Protein AF-A0A8T3U808-F1 (afdb_monomer)

Nearest PDB structures (foldseek):
  4whj-assembly1_A  TM=2.782E-01  e=1.131E+00  Homo sapiens

Radius of gyration: 19.59 Å; Cα contacts (8 Å, |Δi|>4): 121; chains: 1; bounding box: 50×32×50 Å

Solvent-accessible surface area (backbone atoms only — not comparable to full-atom values): 9962 Å² total; per-residue (Å²): 137,78,48,67,72,47,48,56,52,50,52,54,51,48,52,55,52,51,43,53,52,45,43,51,52,47,49,52,50,53,51,50,51,52,52,50,53,32,71,76,66,72,62,92,76,71,68,60,45,76,76,92,41,83,46,55,73,68,57,49,52,49,50,51,55,50,49,45,50,54,53,30,54,52,53,41,54,42,49,50,42,34,59,60,44,48,82,77,47,80,53,66,68,60,42,72,42,39,50,53,50,61,57,36,46,44,30,44,50,44,28,70,49,57,14,70,76,40,57,76,61,12,64,58,38,41,54,47,19,76,64,49,59,59,52,51,56,60,40,59,79,74,47,92,64,52,70,66,59,59,52,48,58,48,47,48,58,55,50,51,51,52,51,38,55,51,54,50,53,52,52,55,50,53,46,54,67,76,72,110

Structure (mmCIF, N/CA/C/O backbone):
data_AF-A0A8T3U808-F1
#
_entry.id   AF-A0A8T3U808-F1
#
loop_
_atom_site.group_PDB
_atom_site.id
_atom_site.type_symbol
_atom_site.label_atom_id
_atom_site.label_alt_id
_atom_site.label_comp_id
_atom_site.label_asym_id
_atom_site.label_entity_id
_atom_site.label_seq_id
_atom_site.pdbx_PDB_ins_code
_atom_site.Cartn_x
_atom_site.Cartn_y
_atom_site.Cartn_z
_atom_site.occupancy
_atom_site.B_iso_or_equiv
_atom_site.auth_seq_id
_atom_site.auth_comp_id
_atom_site.auth_asym_id
_atom_site.auth_atom_id
_atom_site.pdbx_PDB_model_num
ATOM 1 N N . MET A 1 1 ? -13.837 -3.175 27.634 1.00 45.88 1 MET A N 1
ATOM 2 C CA . MET A 1 1 ? -14.489 -2.014 26.992 1.00 45.88 1 MET A CA 1
ATOM 3 C C . MET A 1 1 ? -13.413 -0.948 26.828 1.00 45.88 1 MET A C 1
ATOM 5 O O . MET A 1 1 ? -12.761 -0.643 27.815 1.00 45.88 1 MET A O 1
ATOM 9 N N . ILE A 1 2 ? -13.107 -0.506 25.606 1.00 53.75 2 ILE A N 1
ATOM 10 C CA . ILE A 1 2 ? -12.043 0.484 25.343 1.00 53.75 2 ILE A CA 1
ATOM 11 C C . ILE A 1 2 ? -12.688 1.872 25.434 1.00 53.75 2 ILE A C 1
ATOM 13 O O . ILE A 1 2 ? -13.608 2.148 24.669 1.00 53.75 2 ILE A O 1
ATOM 17 N N . SER A 1 3 ? -12.243 2.725 26.362 1.00 56.91 3 SER A N 1
ATOM 18 C CA . SER A 1 3 ? -12.729 4.110 26.466 1.00 56.91 3 SER A CA 1
ATOM 19 C C . SER A 1 3 ? -12.206 4.973 25.303 1.00 56.91 3 SER A C 1
ATOM 21 O O . SER A 1 3 ? -11.226 4.626 24.643 1.00 56.91 3 SER A O 1
ATOM 23 N N . ARG A 1 4 ? -12.804 6.144 25.043 1.00 53.94 4 ARG A N 1
ATOM 24 C CA . ARG A 1 4 ? -12.370 7.067 23.968 1.00 53.94 4 ARG A CA 1
ATOM 25 C C . ARG A 1 4 ? -10.884 7.458 24.058 1.00 53.94 4 ARG A C 1
ATOM 27 O O . ARG A 1 4 ? -10.209 7.596 23.034 1.00 53.94 4 ARG A O 1
ATOM 34 N N . THR A 1 5 ? -10.371 7.646 25.272 1.00 59.00 5 THR A N 1
ATOM 35 C CA . THR A 1 5 ? -8.952 7.908 25.567 1.00 59.00 5 THR A CA 1
ATOM 36 C C . THR A 1 5 ? -8.068 6.699 25.289 1.00 59.00 5 THR A C 1
ATOM 38 O O . THR A 1 5 ? -6.961 6.863 24.769 1.00 59.00 5 THR A O 1
ATOM 41 N N . ASP A 1 6 ? -8.573 5.495 25.551 1.00 68.12 6 ASP A N 1
ATOM 42 C CA . ASP A 1 6 ? -7.862 4.252 25.263 1.00 68.12 6 ASP A CA 1
ATOM 43 C C . 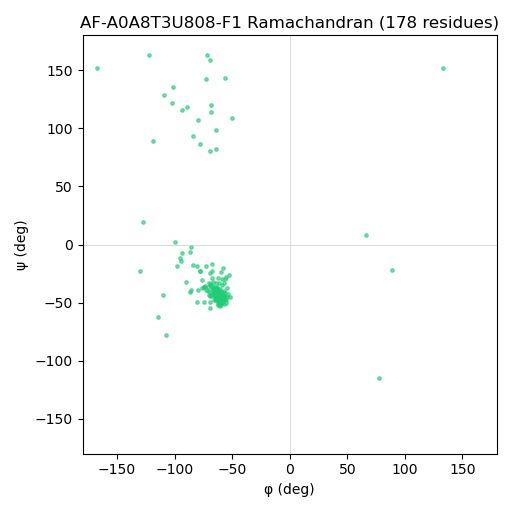ASP A 1 6 ? -7.840 3.956 23.765 1.00 68.12 6 ASP A C 1
ATOM 45 O O . ASP A 1 6 ? -6.807 3.530 23.266 1.00 68.12 6 ASP A O 1
ATOM 49 N N . TYR A 1 7 ? -8.902 4.276 23.012 1.00 70.75 7 TYR A N 1
ATOM 50 C CA . TYR A 1 7 ? -8.948 4.065 21.560 1.00 70.75 7 TYR A CA 1
ATOM 51 C C . TYR A 1 7 ? -7.879 4.886 20.827 1.00 70.75 7 TYR A C 1
ATOM 53 O O . TYR A 1 7 ? -7.158 4.354 19.988 1.00 70.75 7 TYR A O 1
ATOM 61 N N . LYS A 1 8 ? -7.703 6.169 21.176 1.00 72.69 8 LYS A N 1
ATOM 62 C CA . LYS A 1 8 ? -6.651 7.014 20.577 1.00 72.69 8 LYS A CA 1
ATOM 63 C C . LYS A 1 8 ? -5.240 6.525 20.918 1.00 72.69 8 LYS A C 1
ATOM 65 O O . LYS A 1 8 ? -4.370 6.519 20.048 1.00 72.69 8 LYS A O 1
ATOM 70 N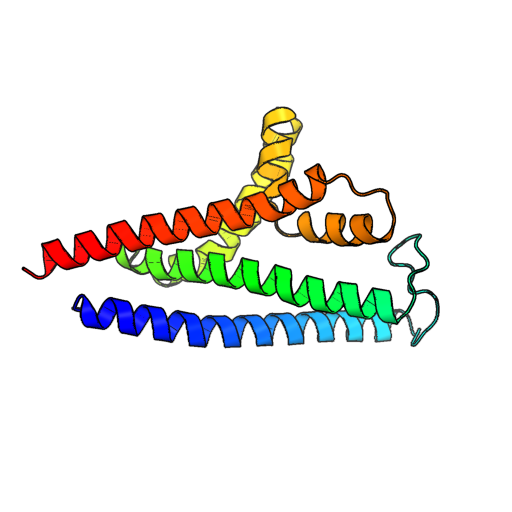 N . LYS A 1 9 ? -5.001 6.132 22.176 1.00 76.81 9 LYS A N 1
ATOM 71 C CA . LYS A 1 9 ? -3.702 5.591 22.619 1.00 76.81 9 LYS A CA 1
ATOM 72 C C . LYS A 1 9 ? -3.402 4.246 21.955 1.00 76.81 9 LYS A C 1
ATOM 74 O O . LYS A 1 9 ? -2.294 4.051 21.463 1.00 76.81 9 LYS A O 1
ATOM 79 N N . TYR A 1 10 ? -4.399 3.368 21.888 1.00 77.06 10 TYR A N 1
ATOM 80 C CA . TYR A 1 10 ? -4.353 2.082 21.200 1.00 77.06 10 TYR A CA 1
ATOM 81 C C . TYR A 1 10 ? -3.993 2.256 19.724 1.00 77.06 10 TYR A C 1
ATOM 83 O O . TYR A 1 10 ? -3.019 1.670 19.262 1.00 77.06 10 TYR A O 1
ATOM 91 N N . LEU A 1 11 ? -4.701 3.140 19.015 1.00 77.44 11 LEU A N 1
ATOM 92 C CA . LEU A 1 11 ? -4.475 3.384 17.592 1.00 77.44 11 LEU A CA 1
ATOM 93 C C . LEU A 1 11 ? -3.069 3.938 17.323 1.00 77.44 11 LEU A C 1
ATOM 95 O O . LEU A 1 11 ? -2.385 3.465 16.425 1.00 77.44 11 LEU A O 1
ATOM 99 N N . LYS A 1 12 ? -2.592 4.878 18.152 1.00 82.06 12 LYS A N 1
ATOM 100 C CA . LYS A 1 12 ? -1.221 5.406 18.060 1.00 82.06 12 LYS A CA 1
ATOM 101 C C . LYS A 1 12 ? -0.158 4.324 18.287 1.00 82.06 12 LYS A C 1
ATOM 103 O O . LYS A 1 12 ? 0.869 4.325 17.612 1.00 82.06 12 LYS A O 1
ATOM 108 N N . SER A 1 13 ? -0.383 3.426 19.247 1.00 80.94 13 SER A N 1
ATOM 109 C CA . SER A 1 13 ? 0.540 2.327 19.540 1.00 80.94 13 SER A CA 1
ATOM 110 C C . SER A 1 13 ? 0.596 1.318 18.396 1.00 80.94 13 SER A C 1
ATOM 112 O O . SER A 1 13 ? 1.689 0.913 18.008 1.00 80.94 13 SER A O 1
ATOM 114 N N . ILE A 1 14 ? -0.563 0.949 17.843 1.00 81.25 14 ILE A N 1
ATOM 115 C CA . ILE A 1 14 ? -0.658 0.038 16.698 1.00 81.25 14 ILE A CA 1
ATOM 116 C C . ILE A 1 14 ? 0.005 0.649 15.474 1.00 81.25 14 ILE A C 1
ATOM 118 O O . ILE A 1 14 ? 0.868 0.013 14.892 1.00 81.25 14 ILE A O 1
ATOM 122 N N . LEU A 1 15 ? -0.299 1.909 15.156 1.00 83.50 15 LEU A N 1
ATOM 123 C CA . LEU A 1 15 ? 0.298 2.611 14.022 1.00 83.50 15 LEU A CA 1
ATOM 124 C C . LEU A 1 15 ? 1.828 2.588 14.085 1.00 83.50 15 LEU A C 1
ATOM 126 O O . LEU A 1 15 ? 2.492 2.272 13.103 1.00 83.50 15 LEU A O 1
ATOM 130 N N . LYS A 1 16 ? 2.415 2.863 15.256 1.00 83.56 16 LYS A N 1
ATOM 131 C CA . LYS A 1 16 ? 3.874 2.828 15.427 1.00 83.56 16 LYS A CA 1
ATOM 132 C C . LYS A 1 16 ? 4.450 1.411 15.305 1.00 83.56 16 LYS A C 1
ATOM 134 O O . LYS A 1 16 ? 5.507 1.243 14.707 1.00 83.56 16 LYS A O 1
ATOM 139 N N . ALA A 1 17 ? 3.794 0.415 15.897 1.00 83.88 17 ALA A N 1
ATOM 140 C CA . ALA A 1 17 ? 4.273 -0.965 15.870 1.00 83.88 17 ALA A CA 1
ATOM 141 C C . ALA A 1 17 ? 4.170 -1.572 14.463 1.00 83.88 17 ALA A C 1
ATOM 143 O O . ALA A 1 17 ? 5.160 -2.088 13.945 1.00 83.88 17 ALA A O 1
ATOM 144 N N . ASP A 1 18 ? 3.005 -1.441 13.831 1.00 83.94 18 ASP A N 1
ATOM 145 C CA . ASP A 1 18 ? 2.724 -1.992 12.508 1.00 83.94 18 ASP A CA 1
ATOM 146 C C . ASP A 1 18 ? 3.554 -1.285 11.432 1.00 83.94 18 ASP A C 1
ATOM 148 O O . ASP A 1 18 ? 4.088 -1.953 10.552 1.00 83.94 18 ASP A O 1
ATOM 152 N N . SER A 1 19 ? 3.757 0.037 11.524 1.00 85.69 19 SER A N 1
ATOM 153 C CA . SER A 1 19 ? 4.618 0.760 10.573 1.00 85.69 19 SER A CA 1
ATOM 154 C C . SER A 1 19 ? 6.070 0.297 10.605 1.00 85.69 19 SER A C 1
ATOM 156 O O . SER A 1 19 ? 6.645 0.040 9.548 1.00 85.69 19 SER A O 1
ATOM 158 N N . LEU A 1 20 ? 6.655 0.136 11.796 1.00 87.50 20 LEU A N 1
ATOM 159 C CA . LEU A 1 20 ? 8.014 -0.389 11.936 1.00 87.50 20 LEU A CA 1
ATOM 160 C C . LEU A 1 20 ? 8.103 -1.829 11.429 1.00 87.50 20 LEU A C 1
ATOM 162 O O . LEU A 1 20 ? 9.012 -2.151 10.668 1.00 87.50 20 LEU A O 1
ATOM 166 N N . TYR A 1 21 ? 7.143 -2.675 11.807 1.00 87.62 21 TYR A N 1
ATOM 167 C CA . TYR A 1 21 ? 7.107 -4.071 11.384 1.00 87.62 21 TYR A CA 1
ATOM 168 C C . TYR A 1 21 ? 7.006 -4.209 9.860 1.00 87.62 21 TYR A C 1
ATOM 170 O O . TYR A 1 21 ? 7.800 -4.926 9.251 1.00 87.62 21 TYR A O 1
ATOM 178 N N . ILE A 1 22 ? 6.069 -3.492 9.233 1.00 88.38 22 ILE A N 1
ATOM 179 C CA . ILE A 1 22 ? 5.866 -3.512 7.782 1.00 88.38 22 ILE A CA 1
ATOM 180 C C . ILE A 1 22 ? 7.113 -2.993 7.074 1.00 88.38 22 ILE A C 1
ATOM 182 O O . ILE A 1 22 ? 7.610 -3.667 6.177 1.00 88.38 22 ILE A O 1
ATOM 186 N N . LEU A 1 23 ? 7.666 -1.854 7.502 1.00 88.06 23 LEU A N 1
ATOM 187 C CA . LEU A 1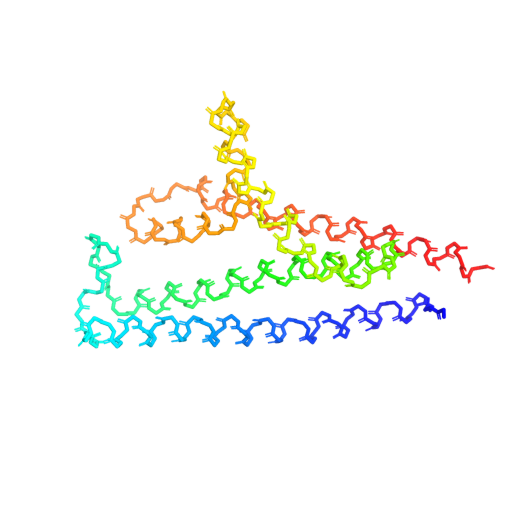 23 ? 8.876 -1.294 6.901 1.00 88.06 23 LEU A CA 1
ATOM 188 C C . LEU A 1 23 ? 10.043 -2.291 6.954 1.00 88.06 23 LEU A C 1
ATOM 190 O O . LEU A 1 23 ? 10.724 -2.498 5.948 1.00 88.06 23 LEU A O 1
ATOM 194 N N . SER A 1 24 ? 10.253 -2.950 8.097 1.00 87.25 24 SER A N 1
ATOM 195 C CA . SER A 1 24 ? 11.275 -3.990 8.233 1.00 87.25 24 SER A CA 1
ATOM 196 C C . SER A 1 24 ? 11.012 -5.173 7.301 1.00 87.25 24 SER A C 1
ATOM 198 O O . SER A 1 24 ? 11.915 -5.580 6.574 1.00 87.25 24 SER A O 1
ATOM 200 N N . MET A 1 25 ? 9.782 -5.693 7.261 1.00 88.19 25 MET A N 1
ATOM 201 C CA . MET A 1 25 ? 9.420 -6.830 6.407 1.00 88.19 25 MET A CA 1
ATOM 202 C C . MET A 1 25 ? 9.582 -6.516 4.918 1.00 88.19 25 MET A C 1
ATOM 204 O O . MET A 1 25 ? 10.134 -7.335 4.183 1.00 88.19 25 MET A O 1
ATOM 208 N N . VAL A 1 26 ? 9.151 -5.335 4.465 1.00 86.50 26 VAL A N 1
ATOM 209 C CA . VAL A 1 26 ? 9.309 -4.899 3.069 1.00 86.50 26 VAL A CA 1
ATOM 210 C C . VAL A 1 26 ? 10.786 -4.758 2.713 1.00 86.50 26 VAL A C 1
ATOM 212 O O . VAL A 1 26 ? 11.214 -5.274 1.682 1.00 86.50 26 VAL A O 1
ATOM 215 N N . THR A 1 27 ? 11.579 -4.130 3.584 1.00 85.69 27 THR A N 1
ATOM 216 C CA . THR A 1 27 ? 13.023 -3.951 3.365 1.00 85.69 27 THR A CA 1
ATOM 217 C C . THR A 1 27 ? 13.740 -5.298 3.262 1.00 85.69 27 THR A C 1
ATOM 219 O O . THR A 1 27 ? 14.486 -5.523 2.311 1.00 85.69 27 THR A O 1
ATOM 222 N N . ILE A 1 28 ? 13.471 -6.222 4.193 1.00 86.44 28 ILE A N 1
ATOM 223 C CA . ILE A 1 28 ? 14.045 -7.576 4.180 1.00 86.44 28 ILE A CA 1
ATOM 224 C C . ILE A 1 28 ? 13.619 -8.324 2.914 1.00 86.44 28 ILE A C 1
ATOM 226 O O . ILE A 1 28 ? 14.453 -8.940 2.258 1.00 86.44 28 ILE A O 1
ATOM 230 N N . SER A 1 29 ? 12.342 -8.248 2.536 1.00 83.75 29 SER A N 1
ATOM 231 C CA . SER A 1 29 ? 11.820 -8.945 1.354 1.00 83.75 29 SER A CA 1
ATOM 232 C C . SER A 1 29 ? 12.473 -8.445 0.066 1.00 83.75 29 SER A C 1
ATOM 234 O O . SER A 1 29 ? 12.889 -9.249 -0.762 1.00 83.75 29 SER A O 1
ATOM 236 N N . ILE A 1 30 ? 12.617 -7.127 -0.092 1.00 82.19 30 ILE A N 1
ATOM 237 C CA . ILE A 1 30 ? 13.280 -6.538 -1.261 1.00 82.19 30 ILE A CA 1
ATOM 238 C C . ILE A 1 30 ? 14.762 -6.907 -1.281 1.00 82.19 30 ILE A C 1
ATOM 240 O O . ILE A 1 30 ? 15.271 -7.296 -2.328 1.00 82.19 30 ILE A O 1
ATOM 244 N N . PHE A 1 31 ? 15.441 -6.886 -0.133 1.00 81.06 31 PHE A N 1
ATOM 245 C CA . PHE A 1 31 ? 16.826 -7.341 -0.044 1.00 81.06 31 PHE A CA 1
ATOM 246 C C . PHE A 1 31 ? 16.979 -8.816 -0.445 1.00 81.06 31 PHE A C 1
ATOM 248 O O . PHE A 1 31 ? 17.876 -9.155 -1.212 1.00 81.06 31 PHE A O 1
ATOM 255 N N . MET A 1 32 ? 16.070 -9.688 0.001 1.00 81.50 32 MET A N 1
ATOM 256 C CA . MET A 1 32 ? 16.051 -11.099 -0.395 1.00 81.50 32 MET A CA 1
ATOM 257 C C . MET A 1 32 ? 15.807 -11.276 -1.897 1.00 81.50 32 MET A C 1
ATOM 259 O O . MET A 1 32 ? 16.472 -12.098 -2.520 1.00 81.50 32 MET A O 1
ATOM 263 N N . ILE A 1 33 ? 14.901 -10.496 -2.499 1.00 78.88 33 ILE A N 1
ATOM 264 C CA . ILE A 1 33 ? 14.658 -10.512 -3.951 1.00 78.88 33 ILE A CA 1
ATOM 265 C C . ILE A 1 33 ? 15.921 -10.101 -4.713 1.00 78.88 33 ILE A C 1
ATOM 267 O O . ILE A 1 33 ? 16.292 -10.761 -5.682 1.00 78.88 33 ILE A O 1
ATOM 271 N N . LEU A 1 34 ? 16.609 -9.049 -4.262 1.00 75.31 34 LEU A N 1
ATOM 272 C CA . LEU A 1 34 ? 17.864 -8.595 -4.863 1.00 75.31 34 LEU A CA 1
ATOM 273 C C . LEU A 1 34 ? 18.967 -9.651 -4.738 1.00 75.31 34 LEU A C 1
ATOM 275 O O . LEU A 1 34 ? 19.667 -9.924 -5.710 1.00 75.31 34 LEU A O 1
ATOM 279 N N . LEU A 1 35 ? 19.089 -10.285 -3.570 1.00 75.94 35 LEU A N 1
ATOM 280 C CA . LEU A 1 35 ? 20.067 -11.340 -3.315 1.00 75.94 35 LEU A CA 1
ATOM 281 C C . LEU A 1 35 ? 19.790 -12.596 -4.155 1.00 75.94 35 LEU A C 1
ATOM 283 O O . LEU A 1 35 ? 20.716 -13.182 -4.710 1.00 75.94 35 LEU A O 1
ATOM 287 N N . LEU A 1 36 ? 18.522 -12.985 -4.314 1.00 73.94 36 LEU A N 1
ATOM 288 C CA . LEU A 1 36 ? 18.123 -14.068 -5.218 1.00 73.94 36 LEU A CA 1
ATOM 289 C C . LEU A 1 36 ? 18.418 -13.717 -6.679 1.00 73.94 36 LEU A C 1
ATOM 291 O O . LEU A 1 36 ? 18.995 -14.531 -7.397 1.00 73.94 36 LEU A O 1
ATOM 295 N N . GLY A 1 37 ? 18.076 -12.500 -7.109 1.00 66.38 37 GLY A N 1
ATOM 296 C CA . GLY A 1 37 ? 18.407 -12.004 -8.443 1.00 66.38 37 GLY A CA 1
ATOM 297 C C . GLY A 1 37 ? 19.912 -12.041 -8.708 1.00 66.38 37 GLY A C 1
ATOM 298 O O . GLY A 1 37 ? 20.341 -12.464 -9.781 1.00 66.38 37 GLY A O 1
ATOM 299 N N . PHE A 1 38 ? 20.717 -11.690 -7.705 1.00 70.44 38 PHE A N 1
ATOM 300 C CA . PHE A 1 38 ? 22.171 -11.785 -7.755 1.00 70.44 38 PHE A CA 1
ATOM 301 C C . PHE A 1 38 ? 22.660 -13.229 -7.924 1.00 70.44 38 PHE A C 1
ATOM 303 O O . PHE A 1 38 ? 23.433 -13.498 -8.840 1.00 70.44 38 PHE A O 1
ATOM 310 N N . ILE A 1 39 ? 22.188 -14.164 -7.093 1.00 73.75 39 ILE A N 1
ATOM 311 C CA . ILE A 1 39 ? 22.590 -15.580 -7.169 1.00 73.75 39 ILE A CA 1
ATOM 312 C C . ILE A 1 39 ? 22.268 -16.168 -8.548 1.00 73.75 39 ILE A C 1
ATOM 314 O O . ILE A 1 39 ? 23.076 -16.903 -9.108 1.00 73.75 39 ILE A O 1
ATOM 318 N N . VAL A 1 40 ? 21.099 -15.837 -9.101 1.00 73.50 40 VAL A N 1
ATOM 319 C CA . VAL A 1 40 ? 20.631 -16.389 -10.379 1.00 73.50 40 VAL A CA 1
ATOM 320 C C . VAL A 1 40 ? 21.367 -15.781 -11.577 1.00 73.50 40 VAL A C 1
ATOM 322 O O . VAL A 1 40 ? 21.634 -16.487 -12.546 1.00 73.50 40 VAL A O 1
ATOM 325 N N . THR A 1 41 ? 21.697 -14.487 -11.541 1.00 65.06 41 THR A N 1
ATOM 326 C CA . THR A 1 41 ? 22.290 -13.785 -12.697 1.00 65.06 41 THR A CA 1
ATOM 327 C C . THR A 1 41 ? 23.813 -13.654 -12.640 1.00 65.06 41 THR A C 1
ATOM 329 O O . THR A 1 41 ? 24.432 -13.406 -13.674 1.00 65.06 41 THR A O 1
ATOM 332 N N . GLY A 1 42 ? 24.430 -13.804 -11.464 1.00 57.97 42 GLY A N 1
ATOM 333 C CA . GLY A 1 42 ? 25.881 -13.742 -11.261 1.00 57.97 42 GLY A CA 1
ATOM 334 C C . GLY A 1 42 ? 26.529 -12.374 -11.523 1.00 57.97 42 GLY A C 1
ATOM 335 O O . GLY A 1 42 ? 27.755 -12.279 -11.537 1.00 57.97 42 GLY A O 1
ATOM 336 N N . LYS A 1 43 ? 25.748 -11.306 -11.749 1.00 58.41 43 LYS A N 1
ATOM 337 C CA . LYS A 1 43 ? 26.256 -9.960 -12.069 1.00 58.41 43 LYS A CA 1
ATOM 338 C C . LYS A 1 43 ? 26.187 -9.039 -10.846 1.00 58.41 43 LYS A C 1
ATOM 340 O O . LYS A 1 43 ? 25.114 -8.817 -10.298 1.00 58.41 43 LYS A O 1
ATOM 345 N N . PHE A 1 44 ? 27.341 -8.498 -10.441 1.00 48.72 44 PHE A N 1
ATOM 346 C CA . PHE A 1 44 ? 27.493 -7.590 -9.287 1.00 48.72 44 PHE A CA 1
ATOM 347 C C . PHE A 1 44 ? 27.333 -6.106 -9.671 1.00 48.72 44 PHE A C 1
ATOM 349 O O . PHE A 1 44 ? 26.863 -5.295 -8.879 1.00 48.72 44 PHE A O 1
ATOM 356 N N . SER A 1 45 ? 27.742 -5.745 -10.888 1.00 43.06 45 SER A N 1
ATOM 357 C CA . SER A 1 45 ? 27.666 -4.398 -11.455 1.00 43.06 45 SER A CA 1
ATOM 358 C C . SER A 1 45 ? 27.945 -4.454 -12.961 1.00 43.06 45 SER A C 1
ATOM 360 O O . SER A 1 45 ? 28.615 -5.354 -13.464 1.00 43.06 45 SER A O 1
ATOM 362 N N . GLY A 1 46 ? 27.369 -3.508 -13.687 1.00 39.44 46 GLY A N 1
ATOM 363 C CA . GLY A 1 46 ? 27.129 -3.552 -15.131 1.00 39.44 46 GLY A CA 1
ATOM 364 C C . GLY A 1 46 ? 25.683 -3.114 -15.335 1.00 39.44 46 GLY A C 1
ATOM 365 O O . GLY A 1 46 ? 24.923 -3.265 -14.376 1.00 39.44 46 GLY A O 1
ATOM 366 N N . PRO A 1 47 ? 25.301 -2.521 -16.480 1.00 38.59 47 PRO A N 1
ATOM 367 C CA . PRO A 1 47 ? 23.945 -2.020 -16.654 1.00 38.59 47 PRO A CA 1
ATOM 368 C C . PRO A 1 47 ? 22.969 -3.127 -16.273 1.00 38.59 47 PRO A C 1
ATOM 370 O O . PRO A 1 47 ? 22.910 -4.184 -16.909 1.00 38.59 47 PRO A O 1
ATOM 373 N N . SER A 1 48 ? 22.299 -2.940 -15.138 1.00 41.38 48 SER A N 1
ATOM 374 C CA . SER A 1 48 ? 21.280 -3.862 -14.689 1.00 41.38 48 SER A CA 1
ATOM 375 C C . SER A 1 48 ? 20.085 -3.507 -15.533 1.00 41.38 48 SER A C 1
ATOM 377 O O . SER A 1 48 ? 19.275 -2.650 -15.187 1.00 41.38 48 SER A O 1
ATOM 379 N N . SER A 1 49 ? 20.037 -4.126 -16.704 1.00 39.41 49 SER A N 1
ATOM 380 C CA . SER A 1 49 ? 18.915 -3.975 -17.587 1.00 39.41 49 SER A CA 1
ATOM 381 C C . SER A 1 49 ? 17.705 -4.575 -16.875 1.00 39.41 49 SER A C 1
ATOM 383 O O . SER A 1 49 ? 17.510 -5.790 -16.817 1.00 39.41 49 SER A O 1
ATOM 385 N N . ILE A 1 50 ? 16.897 -3.716 -16.252 1.00 42.56 50 ILE A N 1
ATOM 386 C CA . ILE A 1 50 ? 15.534 -4.069 -15.863 1.00 42.56 50 ILE A CA 1
ATOM 387 C C . ILE A 1 50 ? 14.785 -4.183 -17.196 1.00 42.56 50 ILE A C 1
ATOM 389 O O . ILE A 1 50 ? 14.196 -3.225 -17.677 1.00 42.56 50 ILE A O 1
ATOM 393 N N . GLY A 1 51 ? 14.932 -5.313 -17.890 1.00 49.41 51 GLY A N 1
ATOM 394 C CA . GLY A 1 51 ? 14.528 -5.426 -19.293 1.00 49.41 51 GLY A CA 1
ATOM 395 C C . GLY A 1 51 ? 15.531 -4.774 -20.254 1.00 49.41 51 GLY A C 1
ATOM 396 O O . GLY A 1 51 ? 16.641 -5.277 -20.384 1.00 49.41 51 GLY A O 1
ATOM 397 N N . ILE A 1 52 ? 15.131 -3.703 -20.952 1.00 39.72 52 ILE A N 1
ATOM 398 C CA . ILE A 1 52 ? 15.838 -3.096 -22.108 1.00 39.72 52 ILE A CA 1
ATOM 399 C C . ILE A 1 52 ? 16.663 -1.845 -21.700 1.00 39.72 52 ILE A C 1
ATOM 401 O O . ILE A 1 52 ? 17.264 -1.193 -22.545 1.00 39.72 52 ILE A O 1
ATOM 405 N N . TYR A 1 53 ? 16.705 -1.477 -20.413 1.00 50.75 53 TYR A N 1
ATOM 406 C CA . TYR A 1 53 ? 17.145 -0.134 -19.992 1.00 50.75 53 TYR A CA 1
ATOM 407 C C . TYR A 1 53 ? 18.510 -0.091 -19.283 1.00 50.75 53 TYR A C 1
ATOM 409 O O . TYR A 1 53 ? 18.700 -0.766 -18.276 1.00 50.75 53 TYR A O 1
ATOM 417 N N . ASP A 1 54 ? 19.418 0.783 -19.731 1.00 55.22 54 ASP A N 1
ATOM 418 C CA . ASP A 1 54 ? 20.706 1.069 -19.074 1.00 55.22 54 ASP A CA 1
ATOM 419 C C . ASP A 1 54 ? 20.534 2.112 -17.952 1.00 55.22 54 ASP A C 1
ATOM 421 O O . ASP A 1 54 ? 20.589 3.320 -18.184 1.00 55.22 54 ASP A O 1
ATOM 425 N N . VAL A 1 55 ? 20.335 1.660 -16.710 1.00 59.31 55 VAL A N 1
ATOM 426 C CA . VAL A 1 55 ? 20.278 2.542 -15.527 1.00 59.31 55 VAL A CA 1
ATOM 427 C C . VAL A 1 55 ? 21.612 2.493 -14.776 1.00 59.31 55 VAL A C 1
ATOM 429 O O . VAL A 1 55 ? 22.170 1.419 -14.546 1.00 59.31 55 VAL A O 1
ATOM 432 N N . ASN A 1 56 ? 22.140 3.652 -14.364 1.00 63.78 56 ASN A N 1
ATOM 433 C CA . ASN A 1 56 ? 23.343 3.696 -13.527 1.00 63.78 56 ASN A CA 1
ATOM 434 C C . ASN A 1 56 ? 23.061 3.155 -12.103 1.00 63.78 56 ASN A C 1
ATOM 436 O O . ASN A 1 56 ? 21.922 3.144 -11.633 1.00 63.78 56 ASN A O 1
ATOM 440 N N . CYS A 1 57 ? 24.103 2.727 -11.383 1.00 67.31 57 CYS A N 1
ATOM 441 C CA . CYS A 1 57 ? 23.956 2.108 -10.055 1.00 67.31 57 CYS A CA 1
ATOM 442 C C . CYS A 1 57 ? 23.250 3.025 -9.029 1.00 67.31 57 CYS A C 1
ATOM 444 O O . CYS A 1 57 ? 22.454 2.564 -8.213 1.00 67.31 57 CYS A O 1
ATOM 446 N N . TRP A 1 58 ? 23.483 4.338 -9.102 1.00 65.19 58 TRP A N 1
ATOM 447 C CA . TRP A 1 58 ? 22.847 5.317 -8.215 1.00 65.19 58 TRP A CA 1
ATOM 448 C C . TRP A 1 58 ? 21.345 5.473 -8.480 1.00 65.19 58 TRP A C 1
ATOM 450 O O . TRP A 1 58 ? 20.557 5.537 -7.539 1.00 65.19 58 TRP A O 1
ATOM 460 N N . GLY A 1 59 ? 20.941 5.480 -9.748 1.00 66.12 59 GLY A N 1
ATOM 461 C CA . GLY A 1 59 ? 19.548 5.501 -10.180 1.00 66.12 59 GLY A CA 1
ATOM 462 C C . GLY A 1 59 ? 18.832 4.220 -9.777 1.00 66.12 59 GLY A C 1
ATOM 463 O O . GLY A 1 59 ? 17.731 4.280 -9.241 1.00 66.12 59 GLY A O 1
ATOM 464 N N . PHE A 1 60 ? 19.496 3.071 -9.915 1.00 70.50 60 PHE A N 1
ATOM 465 C CA . PHE A 1 60 ? 18.983 1.793 -9.429 1.00 70.50 60 PHE A CA 1
ATOM 466 C C . PHE A 1 60 ? 18.725 1.806 -7.914 1.00 70.50 60 PHE A C 1
ATOM 468 O O . PHE A 1 60 ? 17.631 1.454 -7.471 1.00 70.50 60 PHE A O 1
ATOM 475 N N . LEU A 1 61 ? 19.688 2.273 -7.112 1.00 73.50 61 LEU A N 1
ATOM 476 C CA . LEU A 1 61 ? 19.505 2.417 -5.663 1.00 73.50 61 LEU A CA 1
ATOM 477 C C . LEU A 1 61 ? 18.361 3.381 -5.323 1.00 73.50 61 LEU A C 1
ATOM 479 O O . LEU A 1 61 ? 17.563 3.092 -4.431 1.00 73.50 61 LEU A O 1
ATOM 483 N N . GLY A 1 62 ? 18.242 4.489 -6.059 1.00 73.88 62 GLY A N 1
ATOM 484 C CA . GLY A 1 62 ? 17.131 5.429 -5.929 1.00 73.88 62 GLY A CA 1
ATOM 485 C C . GLY A 1 62 ? 15.767 4.771 -6.162 1.00 73.88 62 GLY A C 1
ATOM 486 O O . GLY A 1 62 ? 14.870 4.929 -5.331 1.00 73.88 62 GLY A O 1
ATOM 487 N N . ILE A 1 63 ? 15.628 3.975 -7.231 1.00 72.50 63 ILE A N 1
ATOM 488 C CA . ILE A 1 63 ? 14.404 3.208 -7.529 1.00 72.50 63 ILE A CA 1
ATOM 489 C C . ILE A 1 63 ? 14.078 2.262 -6.380 1.00 72.50 63 ILE A C 1
ATOM 491 O O . ILE A 1 63 ? 12.951 2.259 -5.894 1.00 72.50 63 ILE A O 1
ATOM 495 N N . VAL A 1 64 ? 15.059 1.475 -5.931 1.00 76.50 64 VAL A N 1
ATOM 496 C CA . VAL A 1 64 ? 14.863 0.476 -4.874 1.00 76.50 64 VAL A CA 1
ATOM 497 C C . VAL A 1 64 ? 14.395 1.137 -3.577 1.00 76.50 64 VAL A C 1
ATOM 499 O O . VAL A 1 64 ? 13.427 0.679 -2.970 1.00 76.50 64 VAL A O 1
ATOM 502 N N . ILE A 1 65 ? 15.032 2.236 -3.163 1.00 79.88 65 ILE A N 1
ATOM 503 C CA . ILE A 1 65 ? 14.652 2.968 -1.946 1.00 79.88 65 ILE A CA 1
ATOM 504 C C . ILE A 1 65 ? 13.236 3.533 -2.075 1.00 79.88 65 ILE A C 1
ATOM 506 O O . ILE A 1 65 ? 12.417 3.377 -1.166 1.00 79.88 65 ILE A O 1
ATOM 510 N N . PHE A 1 66 ? 12.922 4.163 -3.205 1.00 78.12 66 PHE A N 1
ATOM 511 C CA . PHE A 1 66 ? 11.599 4.734 -3.421 1.00 78.12 66 PHE A CA 1
ATOM 512 C C . PHE A 1 66 ? 10.514 3.648 -3.498 1.00 78.12 66 PHE A C 1
ATOM 514 O O . PHE A 1 66 ? 9.426 3.805 -2.950 1.00 78.12 66 PHE A O 1
ATOM 521 N N . GLN A 1 67 ? 10.824 2.496 -4.090 1.00 76.56 67 GLN A N 1
ATOM 522 C CA . GLN A 1 67 ? 9.954 1.326 -4.118 1.00 76.56 67 GLN A CA 1
ATOM 523 C C . GLN A 1 67 ? 9.689 0.767 -2.714 1.00 76.56 67 GLN A C 1
ATOM 525 O O . GLN A 1 67 ? 8.531 0.501 -2.384 1.00 76.56 67 GLN A O 1
ATOM 530 N N . ILE A 1 68 ? 10.720 0.638 -1.866 1.00 83.25 68 ILE A N 1
ATOM 531 C CA . ILE A 1 68 ? 10.555 0.268 -0.449 1.00 83.25 68 ILE A CA 1
ATOM 532 C C . ILE A 1 68 ? 9.594 1.246 0.229 1.00 83.25 68 ILE A C 1
ATOM 534 O O . ILE A 1 68 ? 8.657 0.816 0.906 1.00 83.25 68 ILE A O 1
ATOM 538 N N . PHE A 1 69 ? 9.794 2.550 0.025 1.00 83.81 69 PHE A N 1
ATOM 539 C CA . PHE A 1 69 ? 8.965 3.591 0.624 1.00 83.81 69 PHE A CA 1
ATOM 540 C C . PHE A 1 69 ? 7.494 3.484 0.196 1.00 83.81 69 PHE A C 1
ATOM 542 O O . PHE A 1 69 ? 6.610 3.398 1.049 1.00 83.81 69 PHE A O 1
ATOM 549 N N . ILE A 1 70 ? 7.225 3.418 -1.109 1.00 80.06 70 ILE A N 1
ATOM 550 C CA . ILE A 1 70 ? 5.870 3.352 -1.676 1.00 80.06 70 ILE A CA 1
ATOM 551 C C . ILE A 1 70 ? 5.130 2.086 -1.235 1.00 80.06 70 ILE A C 1
ATOM 553 O O . ILE A 1 70 ? 3.981 2.174 -0.796 1.00 80.06 70 ILE A O 1
ATOM 557 N N . ILE A 1 71 ? 5.776 0.916 -1.305 1.00 81.06 71 ILE A N 1
ATOM 558 C CA . ILE A 1 71 ? 5.156 -0.354 -0.896 1.00 81.06 71 ILE A CA 1
ATOM 559 C C . ILE A 1 71 ? 4.862 -0.339 0.604 1.00 81.06 71 ILE A C 1
ATOM 561 O O . ILE A 1 71 ? 3.773 -0.739 1.017 1.00 81.06 71 ILE A O 1
ATOM 565 N N . SER A 1 72 ? 5.798 0.158 1.416 1.00 86.00 72 SER A N 1
ATOM 566 C CA . SER A 1 72 ? 5.607 0.249 2.866 1.00 86.00 72 SER A CA 1
ATOM 567 C C . SER A 1 72 ? 4.440 1.168 3.206 1.00 86.00 72 SER A C 1
ATOM 569 O O . SER A 1 72 ? 3.568 0.785 3.980 1.00 86.00 72 SER A O 1
ATOM 571 N N . LEU A 1 73 ? 4.370 2.351 2.591 1.00 84.75 73 LEU A N 1
ATOM 572 C CA . LEU A 1 73 ? 3.306 3.320 2.851 1.00 84.75 73 LEU A CA 1
ATOM 573 C C . LEU A 1 73 ? 1.926 2.768 2.462 1.00 84.75 73 LEU A C 1
ATOM 575 O O . LEU A 1 73 ? 0.960 2.922 3.208 1.00 84.75 73 LEU A O 1
ATOM 579 N N . PHE A 1 74 ? 1.842 2.056 1.337 1.00 84.12 74 PHE A N 1
ATOM 580 C CA . PHE A 1 74 ? 0.615 1.396 0.892 1.00 84.12 74 PHE A CA 1
ATOM 581 C C . PHE A 1 74 ? 0.181 0.277 1.851 1.00 84.12 74 PHE A C 1
ATOM 583 O O . PHE A 1 74 ? -0.978 0.218 2.265 1.00 84.12 74 PHE A O 1
ATOM 590 N N . ALA A 1 75 ? 1.120 -0.584 2.252 1.00 85.00 75 ALA A N 1
ATOM 591 C CA . ALA A 1 75 ? 0.860 -1.681 3.178 1.00 85.00 75 ALA A CA 1
ATOM 592 C C . ALA A 1 75 ? 0.449 -1.183 4.575 1.00 85.00 75 ALA A C 1
ATOM 594 O O . ALA A 1 75 ? -0.455 -1.762 5.183 1.00 85.00 75 ALA A O 1
ATOM 595 N N . ILE A 1 76 ? 1.054 -0.093 5.060 1.00 87.75 76 ILE A N 1
ATOM 596 C CA . ILE A 1 76 ? 0.682 0.564 6.321 1.00 87.75 76 ILE A CA 1
ATOM 597 C C . ILE A 1 76 ? -0.769 1.041 6.261 1.00 87.75 76 ILE A C 1
ATOM 599 O O . ILE A 1 76 ? -1.567 0.639 7.105 1.00 87.75 76 ILE A O 1
ATOM 603 N N . LEU A 1 77 ? -1.144 1.807 5.230 1.00 87.38 77 LEU A N 1
ATOM 604 C CA . LEU A 1 77 ? -2.509 2.327 5.084 1.00 87.38 77 LEU A CA 1
ATOM 605 C C . LEU A 1 77 ? -3.561 1.211 5.069 1.00 87.38 77 LEU A C 1
ATOM 607 O O . LEU A 1 77 ? -4.575 1.297 5.759 1.00 87.38 77 LEU A O 1
ATOM 611 N N . ILE A 1 78 ? -3.321 0.139 4.314 1.00 87.06 78 ILE A N 1
ATOM 612 C CA . ILE A 1 78 ? -4.251 -0.994 4.232 1.00 87.06 78 ILE A CA 1
ATOM 613 C C . ILE A 1 78 ? -4.368 -1.726 5.575 1.00 87.06 78 ILE A C 1
ATOM 615 O O . ILE A 1 78 ? -5.470 -2.108 5.992 1.00 87.06 78 ILE A O 1
ATOM 619 N N . THR A 1 79 ? -3.240 -1.938 6.252 1.00 85.69 79 THR A N 1
ATOM 620 C CA . THR A 1 79 ? -3.208 -2.616 7.554 1.00 85.69 79 THR A CA 1
ATOM 621 C C . THR A 1 79 ? -3.948 -1.790 8.600 1.00 85.69 79 THR A C 1
ATOM 623 O O . THR A 1 79 ? -4.767 -2.323 9.345 1.00 85.69 79 THR A O 1
ATOM 626 N N . GLU A 1 80 ? -3.756 -0.475 8.587 1.00 84.06 80 GLU A N 1
ATOM 627 C CA . GLU A 1 80 ? -4.450 0.467 9.456 1.00 84.06 80 GLU A CA 1
ATOM 628 C C . GLU A 1 80 ? -5.962 0.509 9.209 1.00 84.06 80 GLU A C 1
ATOM 630 O O . GLU A 1 80 ? -6.745 0.439 10.160 1.00 84.06 80 GLU A O 1
ATOM 635 N N . ILE A 1 81 ? -6.397 0.561 7.946 1.00 86.81 81 ILE A N 1
ATOM 636 C CA . ILE A 1 81 ? -7.822 0.464 7.590 1.00 86.81 81 ILE A CA 1
ATOM 637 C C . ILE A 1 81 ? -8.412 -0.840 8.143 1.00 86.81 81 ILE A C 1
ATOM 639 O O . ILE A 1 81 ? -9.479 -0.834 8.761 1.00 86.81 81 ILE A O 1
ATOM 643 N N . SER A 1 82 ? -7.693 -1.951 7.987 1.00 85.19 82 SER A N 1
ATOM 644 C CA . SER A 1 82 ? -8.117 -3.260 8.492 1.00 85.19 82 SER A CA 1
ATOM 645 C C . SER A 1 82 ? -8.183 -3.288 10.027 1.00 85.19 82 SER A C 1
ATOM 647 O O . SER A 1 82 ? -9.151 -3.794 10.596 1.00 85.19 82 SER A O 1
ATOM 649 N N . ALA A 1 83 ? -7.216 -2.678 10.718 1.00 80.62 83 ALA A N 1
ATOM 650 C CA . ALA A 1 83 ? -7.202 -2.570 12.176 1.00 80.62 83 ALA A CA 1
ATOM 651 C C . ALA A 1 83 ? -8.390 -1.752 12.712 1.00 80.62 83 ALA A C 1
ATOM 653 O O . ALA A 1 83 ? -8.981 -2.113 13.730 1.00 80.62 83 ALA A O 1
ATOM 654 N N . ILE A 1 84 ? -8.793 -0.689 12.010 1.00 81.81 84 ILE A N 1
ATOM 655 C CA . ILE A 1 84 ? -9.972 0.118 12.359 1.00 81.81 84 ILE A CA 1
ATOM 656 C C . ILE A 1 84 ? -11.279 -0.658 12.135 1.00 81.81 84 ILE A C 1
ATOM 658 O O . ILE A 1 84 ? -12.226 -0.514 12.915 1.00 81.81 84 ILE A O 1
ATOM 662 N N . LEU A 1 85 ? -11.333 -1.529 11.125 1.00 82.12 85 LEU A N 1
ATOM 663 C CA . LEU A 1 85 ? -12.489 -2.398 10.872 1.00 82.12 85 LEU A CA 1
ATOM 664 C C . LEU A 1 85 ? -12.702 -3.470 11.953 1.00 82.12 85 LEU A C 1
ATOM 666 O O . LEU A 1 85 ? -13.814 -3.985 12.074 1.00 82.12 85 LEU A O 1
ATOM 670 N N . ASN A 1 86 ? -11.702 -3.749 12.798 1.00 72.56 86 ASN A N 1
ATOM 671 C CA . ASN A 1 86 ? -11.825 -4.641 13.961 1.00 72.56 86 ASN A CA 1
ATOM 672 C C . ASN A 1 86 ? -12.906 -4.195 14.964 1.00 72.56 86 ASN A C 1
ATOM 674 O O . ASN A 1 86 ? -13.403 -4.986 15.756 1.00 72.56 86 ASN A O 1
ATOM 678 N N . VAL A 1 87 ? -13.304 -2.919 14.929 1.00 72.00 87 VAL A N 1
ATOM 679 C CA . VAL A 1 87 ? -14.415 -2.410 15.750 1.00 72.00 87 VAL A CA 1
ATOM 680 C C . VAL A 1 87 ? -15.765 -2.981 15.285 1.00 72.00 87 VAL A C 1
ATOM 682 O O . VAL A 1 87 ? -16.734 -2.988 16.045 1.00 72.00 87 VAL A O 1
ATOM 685 N N . TRP A 1 88 ? -15.877 -3.394 14.019 1.00 73.00 88 TRP A N 1
ATOM 686 C CA . TRP A 1 88 ? -17.133 -3.849 13.407 1.00 73.00 88 TRP A CA 1
ATOM 687 C C . TRP A 1 88 ? -17.102 -5.355 13.147 1.00 73.00 88 TRP A C 1
ATOM 689 O O . TRP A 1 88 ? -18.059 -6.065 13.453 1.00 73.00 88 TRP A O 1
ATOM 699 N N . ILE A 1 89 ? -15.983 -5.858 12.631 1.00 75.94 89 ILE A N 1
ATOM 700 C CA . ILE A 1 89 ? -15.766 -7.276 12.364 1.00 75.94 89 ILE A CA 1
ATOM 701 C C . ILE A 1 89 ? -15.074 -7.872 13.585 1.00 75.94 89 ILE A C 1
ATOM 703 O O . ILE A 1 89 ? -13.953 -7.509 13.887 1.00 75.94 89 ILE A O 1
ATOM 707 N N . HIS A 1 90 ? -15.717 -8.801 14.288 1.00 71.88 90 HIS A N 1
ATOM 708 C CA . HIS A 1 90 ? -15.132 -9.398 15.499 1.00 71.88 90 HIS A CA 1
ATOM 709 C C . HIS A 1 90 ? -14.179 -10.564 15.180 1.00 71.88 90 HIS A C 1
ATOM 711 O O . HIS A 1 90 ? -13.366 -10.976 16.011 1.00 71.88 90 HIS A O 1
ATOM 717 N N . ASN A 1 91 ? -14.271 -11.116 13.966 1.00 79.31 91 ASN A N 1
ATOM 718 C CA . ASN A 1 91 ? -13.452 -12.241 13.546 1.00 79.31 91 ASN A CA 1
ATOM 719 C C . ASN A 1 91 ? -12.041 -11.776 13.143 1.00 79.31 91 ASN A C 1
ATOM 721 O O . ASN A 1 91 ? -11.827 -11.223 12.062 1.00 79.31 91 ASN A O 1
ATOM 725 N N . LYS A 1 92 ? -11.061 -12.075 14.003 1.00 75.31 92 LYS A N 1
ATOM 726 C CA . LYS A 1 92 ? -9.644 -11.732 13.803 1.00 75.31 92 LYS A CA 1
ATOM 727 C C . LYS A 1 92 ? -9.036 -12.327 12.528 1.00 75.31 92 LYS A C 1
ATOM 729 O O . LYS A 1 92 ? -8.126 -11.722 11.969 1.00 75.31 92 LYS A O 1
ATOM 734 N N . ILE A 1 93 ? -9.512 -13.487 12.069 1.00 78.06 93 ILE A N 1
ATOM 735 C CA . ILE A 1 93 ? -9.014 -14.133 10.841 1.00 78.06 93 ILE A CA 1
ATOM 736 C C . ILE A 1 93 ? -9.448 -13.324 9.617 1.00 78.06 93 ILE A C 1
ATOM 738 O O . ILE A 1 93 ? -8.637 -13.051 8.732 1.00 78.06 93 ILE A O 1
ATOM 742 N N . VAL A 1 94 ? -10.705 -12.876 9.597 1.00 78.56 94 VAL A N 1
ATOM 743 C CA . VAL A 1 94 ? -11.242 -12.050 8.507 1.00 78.56 94 VAL A CA 1
ATOM 744 C C . VAL A 1 94 ? -10.451 -10.748 8.400 1.00 78.56 94 VAL A C 1
ATOM 746 O O . VAL A 1 94 ? -9.972 -10.407 7.328 1.00 78.56 94 VAL A O 1
ATOM 749 N N . ILE A 1 95 ? -10.195 -10.067 9.519 1.00 80.75 95 ILE A N 1
ATOM 750 C CA . ILE A 1 95 ? -9.446 -8.801 9.506 1.00 80.75 95 ILE A CA 1
ATOM 751 C C . ILE A 1 95 ? -8.029 -8.976 8.963 1.00 80.75 95 ILE A C 1
ATOM 753 O O . ILE A 1 95 ? -7.574 -8.171 8.157 1.00 80.75 95 ILE A O 1
ATOM 757 N N . LYS A 1 96 ? -7.330 -10.038 9.378 1.00 77.69 96 LYS A N 1
ATOM 758 C CA . LYS A 1 96 ? -5.961 -10.307 8.917 1.00 77.69 96 LYS A CA 1
ATOM 759 C C . LYS A 1 96 ? -5.887 -10.663 7.431 1.00 77.69 96 LYS A C 1
ATOM 761 O O . LYS A 1 96 ? -4.832 -10.500 6.830 1.00 7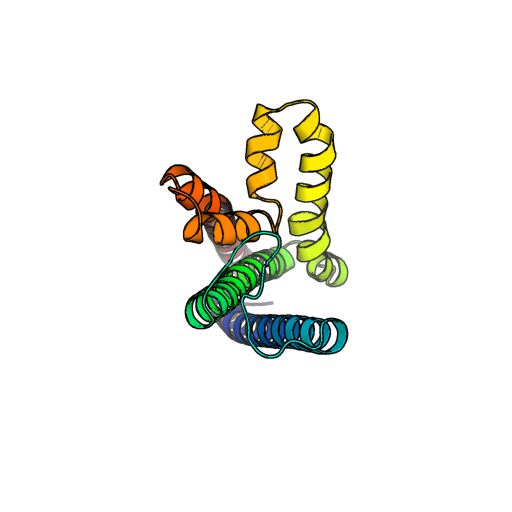7.69 96 LYS A O 1
ATOM 766 N N . THR A 1 97 ? -6.982 -11.138 6.838 1.00 81.69 97 THR A N 1
ATOM 767 C CA . THR A 1 97 ? -7.045 -11.514 5.416 1.00 81.69 97 THR A CA 1
ATOM 768 C C . THR A 1 97 ? -7.570 -10.394 4.516 1.00 81.69 97 THR A C 1
ATOM 770 O O . THR A 1 97 ? -7.373 -10.464 3.301 1.00 81.69 97 THR A O 1
ATOM 773 N N . LEU A 1 98 ? -8.174 -9.334 5.070 1.00 84.31 98 LEU A N 1
ATOM 774 C CA . LEU A 1 98 ? -8.664 -8.170 4.315 1.00 84.31 98 LEU A CA 1
ATOM 775 C C . LEU A 1 98 ? -7.584 -7.483 3.461 1.00 84.31 98 LEU A C 1
ATOM 777 O O . LEU A 1 98 ? -7.870 -7.237 2.286 1.00 84.31 98 LEU A O 1
ATOM 781 N N . PRO A 1 99 ? -6.357 -7.220 3.964 1.00 82.12 99 PRO A N 1
ATOM 782 C CA . PRO A 1 99 ? -5.309 -6.590 3.162 1.00 82.12 99 PRO A CA 1
ATOM 783 C C . PRO A 1 99 ? -5.030 -7.312 1.843 1.00 82.12 99 PRO A C 1
ATOM 785 O O . PRO A 1 99 ? -4.909 -6.699 0.783 1.00 82.12 99 PRO A O 1
ATOM 788 N N . PHE A 1 100 ? -4.977 -8.639 1.902 1.00 78.69 100 PHE A N 1
ATOM 789 C CA . PHE A 1 100 ? -4.693 -9.465 0.740 1.00 78.69 100 PHE A CA 1
ATOM 790 C C . PHE A 1 100 ? -5.935 -9.660 -0.139 1.00 78.69 100 PHE A C 1
ATOM 792 O O . PHE A 1 100 ? -5.898 -9.435 -1.344 1.00 78.69 100 PHE A O 1
ATOM 799 N N . SER A 1 101 ? -7.069 -10.034 0.449 1.00 82.56 101 SER A N 1
ATOM 800 C CA . SER A 1 101 ? -8.281 -10.339 -0.321 1.00 82.56 101 SER A CA 1
ATOM 801 C C . SER A 1 101 ? -8.900 -9.097 -0.970 1.00 82.56 101 SER A C 1
ATOM 803 O O . SER A 1 101 ? -9.080 -9.059 -2.184 1.00 82.56 101 SER A O 1
ATOM 805 N N . VAL A 1 102 ? -9.191 -8.058 -0.189 1.00 84.31 102 VAL A N 1
ATOM 806 C CA . VAL A 1 102 ? -9.973 -6.903 -0.654 1.00 84.31 102 VAL A CA 1
ATOM 807 C C . VAL A 1 102 ? -9.103 -5.855 -1.329 1.00 84.31 102 VAL A C 1
ATOM 809 O O . VAL A 1 102 ? -9.514 -5.286 -2.331 1.00 84.31 102 VAL A O 1
ATOM 812 N N . PHE A 1 103 ? -7.904 -5.590 -0.814 1.00 82.56 103 PHE A N 1
ATOM 813 C CA .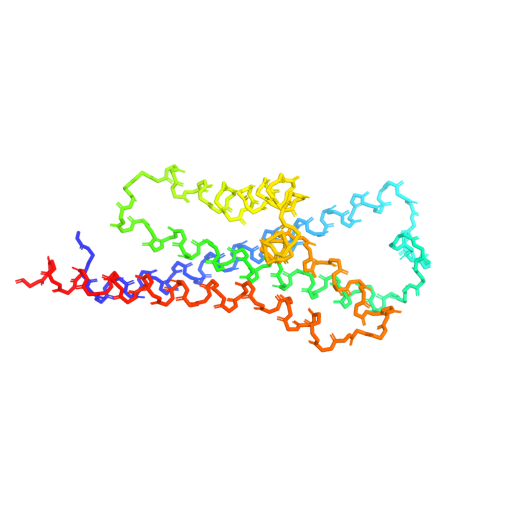 PHE A 1 103 ? -7.073 -4.500 -1.339 1.00 82.56 103 PHE A CA 1
ATOM 814 C C . PHE A 1 103 ? -6.046 -4.951 -2.380 1.00 82.56 103 PHE A C 1
ATOM 816 O O . PHE A 1 103 ? -5.470 -4.109 -3.063 1.00 82.56 103 PHE A O 1
ATOM 823 N N . THR A 1 104 ? -5.830 -6.263 -2.529 1.00 79.81 104 THR A N 1
ATOM 824 C CA . THR A 1 104 ? -4.895 -6.815 -3.522 1.00 79.81 104 THR A CA 1
ATOM 825 C C . THR A 1 104 ? -5.639 -7.635 -4.577 1.00 79.81 104 THR A C 1
ATOM 827 O O . THR A 1 104 ? -5.648 -7.257 -5.747 1.00 79.81 104 THR A O 1
ATOM 830 N N . LEU 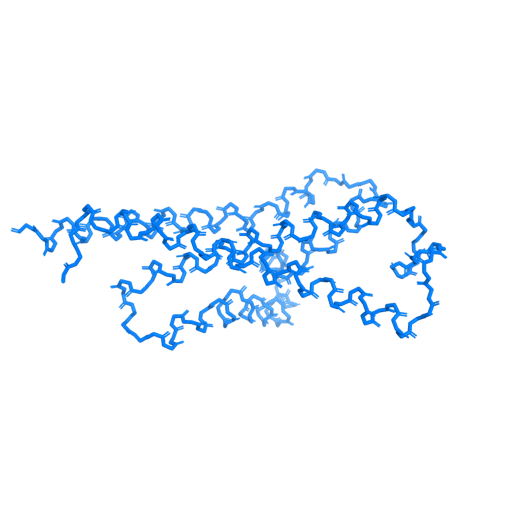A 1 105 ? -6.313 -8.723 -4.182 1.00 82.19 105 LEU A N 1
ATOM 831 C CA . LEU A 1 105 ? -6.942 -9.642 -5.139 1.00 82.19 105 LEU A CA 1
ATOM 832 C C . LEU A 1 105 ? -8.152 -9.039 -5.855 1.00 82.19 105 LEU A C 1
ATOM 834 O O . LEU A 1 105 ? -8.272 -9.193 -7.068 1.00 82.19 105 LEU A O 1
ATOM 838 N N . VAL A 1 106 ? -9.046 -8.348 -5.143 1.00 85.62 106 VAL A N 1
ATOM 839 C CA . VAL A 1 106 ? -10.255 -7.773 -5.758 1.00 85.62 106 VAL A CA 1
ATOM 840 C C . VAL A 1 106 ? -9.916 -6.760 -6.866 1.00 85.62 106 VAL A C 1
ATOM 842 O O . VAL A 1 106 ? -10.417 -6.946 -7.977 1.00 85.62 106 VAL A O 1
ATOM 845 N N . PRO A 1 107 ? -9.036 -5.755 -6.660 1.00 84.31 107 PRO A N 1
ATOM 846 C CA . PRO A 1 107 ? -8.606 -4.865 -7.736 1.00 84.31 107 PRO A CA 1
ATOM 847 C C . PRO A 1 107 ? -8.000 -5.614 -8.923 1.00 84.31 107 PRO A C 1
ATOM 849 O O . PRO A 1 107 ? -8.330 -5.303 -10.063 1.00 84.31 107 PRO A O 1
ATOM 852 N N . MET A 1 108 ? -7.170 -6.635 -8.674 1.00 81.94 108 MET A N 1
ATOM 853 C CA . MET A 1 108 ? -6.566 -7.452 -9.734 1.00 81.94 108 MET A CA 1
ATOM 854 C C . MET A 1 108 ? -7.609 -8.208 -10.563 1.00 81.94 108 MET A C 1
ATOM 856 O O . MET A 1 108 ? -7.565 -8.179 -11.795 1.00 81.94 108 MET A O 1
ATOM 860 N N . ILE A 1 109 ? -8.565 -8.871 -9.909 1.00 83.25 109 ILE A N 1
ATOM 861 C CA . ILE A 1 109 ? -9.615 -9.641 -10.587 1.00 83.25 109 ILE A CA 1
ATOM 862 C C . ILE A 1 109 ? -10.521 -8.701 -11.376 1.00 83.25 109 ILE A C 1
ATOM 864 O O . ILE A 1 109 ? -10.765 -8.938 -12.557 1.00 83.25 109 ILE A O 1
ATOM 868 N N . ILE A 1 110 ? -10.985 -7.605 -10.768 1.00 83.94 110 ILE A N 1
ATOM 869 C CA . ILE A 1 110 ? -11.874 -6.663 -11.454 1.00 83.94 110 ILE A CA 1
ATOM 870 C C . ILE A 1 110 ? -11.150 -6.002 -12.632 1.00 83.94 110 ILE A C 1
ATOM 872 O O . ILE A 1 110 ? -11.716 -5.898 -13.720 1.00 83.94 110 ILE A O 1
ATOM 876 N N . SER A 1 111 ? -9.887 -5.610 -12.450 1.00 81.38 111 SER A N 1
ATOM 877 C CA . SER A 1 111 ? -9.060 -5.036 -13.511 1.00 81.38 111 SER A CA 1
ATOM 878 C C . SER A 1 111 ? -8.868 -5.992 -14.690 1.00 81.38 111 SER A C 1
ATOM 880 O O . SER A 1 111 ? -8.936 -5.547 -15.830 1.00 81.38 111 SER A O 1
ATOM 882 N N . SER A 1 112 ? -8.607 -7.276 -14.433 1.00 79.50 112 SER A N 1
ATOM 883 C CA . SER A 1 112 ? -8.312 -8.272 -15.478 1.00 79.50 112 SER A CA 1
ATOM 884 C C . SER A 1 112 ? -9.555 -8.831 -16.175 1.00 79.50 112 SER A C 1
ATOM 886 O O . SER A 1 112 ? -9.448 -9.377 -17.272 1.00 79.50 112 SER A O 1
ATOM 888 N N . THR A 1 113 ? -10.735 -8.682 -15.569 1.00 84.00 113 THR A N 1
ATOM 889 C CA . THR A 1 113 ? -12.008 -9.167 -16.122 1.00 84.00 113 THR A CA 1
ATOM 890 C C . THR A 1 113 ? -12.869 -8.008 -16.623 1.00 84.00 113 THR A C 1
ATOM 892 O O . THR A 1 113 ? -12.900 -7.725 -17.818 1.00 84.00 113 THR A O 1
ATOM 895 N N . ILE A 1 114 ? -13.530 -7.290 -15.712 1.00 76.38 114 ILE A N 1
ATOM 896 C CA . ILE A 1 114 ? -14.466 -6.197 -16.013 1.00 76.38 114 ILE A CA 1
ATOM 897 C C . ILE A 1 114 ? -13.743 -5.028 -16.683 1.00 76.38 114 ILE A C 1
ATOM 899 O O . ILE A 1 114 ? -14.281 -4.421 -17.607 1.00 76.38 114 ILE A O 1
ATOM 903 N N . GLY A 1 115 ? -12.512 -4.737 -16.259 1.00 71.62 115 GLY A N 1
ATOM 904 C CA . GLY A 1 115 ? -11.714 -3.661 -16.835 1.00 71.62 115 GLY A CA 1
ATOM 905 C C . GLY A 1 115 ? -11.391 -3.851 -18.318 1.00 71.62 115 GLY A C 1
ATOM 906 O O . GLY A 1 115 ? -11.301 -2.866 -19.046 1.00 71.62 115 GLY A O 1
ATOM 907 N N . ASN A 1 116 ? -11.308 -5.102 -18.779 1.00 74.94 116 ASN A N 1
ATOM 908 C CA . ASN A 1 116 ? -11.115 -5.424 -20.192 1.00 74.94 116 ASN A CA 1
ATOM 909 C C . ASN A 1 116 ? -12.406 -5.302 -21.017 1.00 74.94 116 ASN A C 1
ATOM 911 O O . ASN A 1 116 ? -12.338 -5.109 -22.226 1.00 74.94 116 ASN A O 1
ATOM 915 N N . ILE A 1 117 ? -13.576 -5.392 -20.378 1.00 80.94 117 ILE A N 1
ATOM 916 C CA . ILE A 1 117 ? -14.884 -5.248 -21.036 1.00 80.94 117 ILE A CA 1
ATOM 917 C C . ILE A 1 117 ? -15.286 -3.765 -21.104 1.00 80.94 117 ILE A C 1
ATOM 919 O O . ILE A 1 117 ? -15.780 -3.296 -22.126 1.00 80.94 117 ILE A O 1
ATOM 923 N N . PHE A 1 118 ? -15.036 -3.007 -20.032 1.00 83.00 118 PHE A N 1
ATOM 924 C CA . PHE A 1 118 ? -15.340 -1.579 -19.929 1.00 83.00 118 PHE A CA 1
ATOM 925 C C . PHE A 1 118 ? -14.059 -0.769 -19.717 1.00 83.00 118 PHE A C 1
ATOM 927 O O . PHE A 1 118 ? -13.681 -0.474 -18.584 1.00 83.00 118 PHE A O 1
ATOM 934 N N . ILE A 1 119 ? -13.422 -0.362 -20.816 1.00 77.88 119 ILE A N 1
ATOM 935 C CA . ILE A 1 119 ? -12.084 0.261 -20.834 1.00 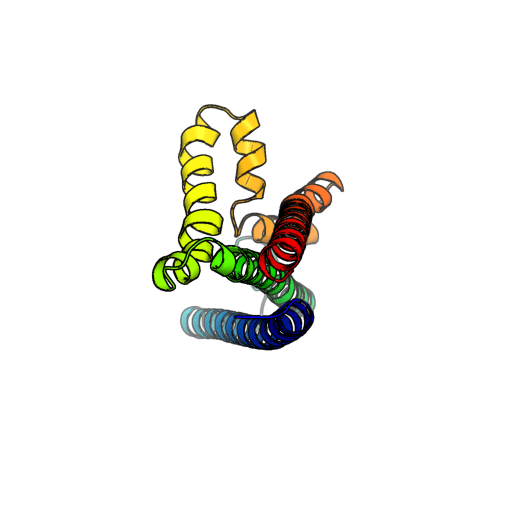77.88 119 ILE A CA 1
ATOM 936 C C . ILE A 1 119 ? -11.969 1.453 -19.867 1.00 77.88 119 ILE A C 1
ATOM 938 O O . ILE A 1 119 ? -11.010 1.543 -19.102 1.00 77.88 119 ILE A O 1
ATOM 942 N N . THR A 1 120 ? -12.957 2.353 -19.838 1.00 77.81 120 THR A N 1
ATOM 943 C CA . THR A 1 120 ? -12.941 3.532 -18.951 1.00 77.81 120 THR A CA 1
ATOM 944 C C . THR A 1 120 ? -12.949 3.144 -17.471 1.00 77.81 120 THR A C 1
ATOM 946 O O . THR A 1 120 ? -12.227 3.729 -16.668 1.00 77.81 120 THR A O 1
ATOM 949 N N . PHE A 1 121 ? -13.739 2.132 -17.107 1.00 74.81 121 PHE A N 1
ATOM 950 C CA . PHE A 1 121 ? -13.823 1.620 -15.740 1.00 74.81 121 PHE A CA 1
ATOM 951 C C . PHE A 1 121 ? -12.568 0.823 -15.365 1.00 74.81 121 PHE A C 1
ATOM 953 O O . PHE A 1 121 ? -12.034 0.975 -14.266 1.00 74.81 121 PHE A O 1
ATOM 960 N N . GLY A 1 122 ? -12.044 0.043 -16.315 1.00 74.62 122 GLY A N 1
ATOM 961 C CA . GLY A 1 122 ? -10.767 -0.649 -16.196 1.00 74.62 122 GLY A CA 1
ATOM 962 C C . GLY A 1 122 ? -9.633 0.305 -15.875 1.00 74.62 122 GLY A C 1
ATOM 963 O O . GLY A 1 122 ? -8.945 0.106 -14.881 1.00 74.62 122 GLY A O 1
ATOM 964 N N . ASN A 1 123 ? -9.498 1.396 -16.629 1.00 75.00 123 ASN A N 1
ATOM 965 C CA . ASN A 1 123 ? -8.439 2.384 -16.422 1.00 75.00 123 ASN A CA 1
ATOM 966 C C . ASN A 1 123 ? -8.433 2.989 -15.011 1.00 75.00 123 ASN A C 1
ATOM 968 O O . ASN A 1 123 ? -7.356 3.264 -14.488 1.00 75.00 123 ASN A O 1
ATOM 972 N N . ILE A 1 124 ? -9.600 3.145 -14.377 1.00 76.25 124 ILE A N 1
ATOM 973 C CA . ILE A 1 124 ? -9.711 3.637 -12.997 1.00 76.25 124 ILE A CA 1
ATOM 974 C C . ILE A 1 124 ? -9.284 2.554 -12.001 1.00 76.25 124 ILE A C 1
ATOM 976 O O . ILE A 1 124 ? -8.458 2.809 -11.129 1.00 76.25 124 ILE A O 1
ATOM 980 N N . ILE A 1 125 ? -9.811 1.333 -12.125 1.00 77.25 125 ILE A N 1
ATOM 981 C CA . ILE A 1 125 ? -9.539 0.240 -11.171 1.00 77.25 125 ILE A CA 1
ATOM 982 C C . ILE A 1 125 ? -8.097 -0.238 -11.243 1.00 77.25 125 ILE A C 1
ATOM 984 O O . ILE A 1 125 ? -7.491 -0.553 -10.221 1.00 77.25 125 ILE A O 1
ATOM 988 N N . VAL A 1 126 ? -7.526 -0.230 -12.440 1.00 76.31 126 VAL A N 1
ATOM 989 C CA . VAL A 1 126 ? -6.127 -0.554 -12.697 1.00 76.31 126 VAL A CA 1
ATOM 990 C C . VAL A 1 126 ? -5.177 0.324 -11.857 1.00 76.31 126 VAL A C 1
ATOM 992 O O . VAL A 1 126 ? -4.088 -0.129 -11.514 1.00 76.31 126 VAL A O 1
ATOM 995 N N . LEU A 1 127 ? -5.562 1.552 -11.482 1.00 76.06 127 LEU A N 1
ATOM 996 C CA . LEU A 1 127 ? -4.755 2.407 -10.594 1.00 76.06 127 LEU A CA 1
ATOM 997 C C . LEU A 1 127 ? -4.657 1.848 -9.168 1.00 76.06 127 LEU A C 1
ATOM 999 O O . LEU A 1 127 ? -3.656 2.066 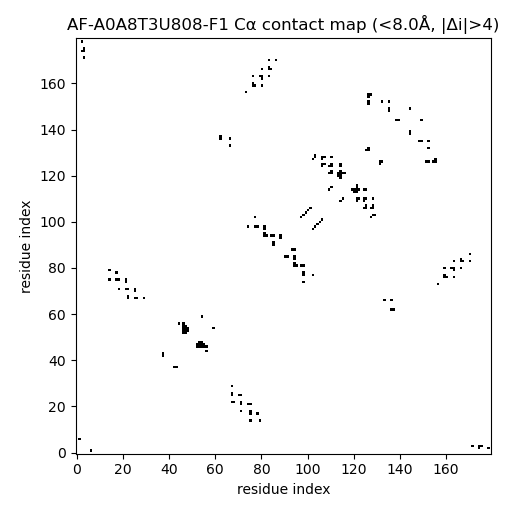-8.495 1.00 76.06 127 LEU A O 1
ATOM 1003 N N . PHE A 1 128 ? -5.667 1.102 -8.719 1.00 76.38 128 PHE A N 1
ATOM 1004 C CA . PHE A 1 128 ? -5.709 0.467 -7.400 1.00 76.38 128 PHE A CA 1
ATOM 1005 C C . PHE A 1 128 ? -5.034 -0.903 -7.373 1.00 76.38 128 PHE A C 1
ATOM 1007 O O . PHE A 1 128 ? -4.901 -1.489 -6.299 1.00 76.38 128 PHE A O 1
ATOM 1014 N N . VAL A 1 129 ? -4.606 -1.424 -8.527 1.00 74.94 129 VAL A N 1
ATOM 1015 C CA . VAL A 1 129 ? -3.841 -2.666 -8.589 1.00 74.94 129 VAL A CA 1
ATOM 1016 C C . VAL A 1 129 ? -2.466 -2.400 -7.968 1.00 74.94 129 VAL A C 1
ATOM 1018 O O . VAL A 1 129 ? -1.680 -1.622 -8.532 1.00 74.94 129 VAL A O 1
ATOM 1021 N N . PRO A 1 130 ? -2.141 -3.030 -6.821 1.00 61.34 130 PRO A N 1
ATOM 1022 C CA . PRO A 1 130 ? -0.792 -2.953 -6.282 1.00 61.34 130 PRO A CA 1
ATOM 1023 C C . PRO A 1 130 ? 0.158 -3.454 -7.371 1.00 61.34 130 PRO A C 1
ATOM 1025 O O . PRO A 1 130 ? -0.211 -4.333 -8.138 1.00 61.34 130 PRO A O 1
ATOM 1028 N N . PHE A 1 131 ? 1.344 -2.861 -7.487 1.00 59.69 131 PHE A N 1
ATOM 1029 C CA . PHE A 1 131 ? 2.342 -3.095 -8.549 1.00 59.69 131 PHE A CA 1
ATOM 1030 C C . PHE A 1 131 ? 2.230 -2.239 -9.825 1.00 59.69 131 PHE A C 1
ATOM 1032 O O . PHE A 1 131 ? 3.270 -2.018 -10.444 1.00 59.69 131 PHE A O 1
ATOM 1039 N N . LYS A 1 132 ? 1.085 -1.636 -10.199 1.00 63.72 132 LYS A N 1
ATOM 1040 C CA . LYS A 1 132 ? 1.096 -0.688 -11.343 1.00 63.72 132 LYS A CA 1
ATOM 1041 C C . LYS A 1 132 ? 1.896 0.583 -11.040 1.00 63.72 132 LYS A C 1
ATOM 1043 O O . LYS A 1 132 ? 2.648 1.050 -11.889 1.00 63.72 132 LYS A O 1
ATOM 1048 N N . GLY A 1 133 ? 1.822 1.085 -9.807 1.00 58.38 133 GLY A N 1
ATOM 1049 C CA . GLY A 1 133 ? 2.663 2.201 -9.356 1.00 58.38 133 GLY A CA 1
ATOM 1050 C C . GLY A 1 133 ? 4.171 1.910 -9.425 1.00 58.38 133 GLY A C 1
ATOM 1051 O O . GLY A 1 133 ? 4.961 2.835 -9.552 1.00 58.38 133 GLY A O 1
ATOM 1052 N N . LEU A 1 134 ? 4.579 0.633 -9.403 1.00 58.53 134 LEU A N 1
ATOM 1053 C CA . LEU A 1 134 ? 5.985 0.240 -9.573 1.00 58.53 134 LEU A CA 1
ATOM 1054 C C . LEU A 1 134 ? 6.447 0.318 -11.029 1.00 58.53 134 LEU A C 1
ATOM 1056 O O . LEU A 1 134 ? 7.608 0.614 -11.282 1.00 58.53 134 LEU A O 1
ATOM 1060 N N . ARG A 1 135 ? 5.539 0.092 -11.983 1.00 59.81 135 ARG A N 1
ATOM 1061 C CA . ARG A 1 135 ? 5.818 0.252 -13.414 1.00 59.81 135 ARG A CA 1
ATOM 1062 C C . ARG A 1 135 ? 5.965 1.729 -13.799 1.00 59.81 135 ARG A C 1
ATOM 1064 O O . ARG A 1 135 ? 6.883 2.082 -14.530 1.00 59.81 135 ARG A O 1
ATOM 1071 N N . ILE A 1 136 ? 5.132 2.598 -13.228 1.00 59.28 136 ILE A N 1
ATOM 1072 C CA . ILE A 1 136 ? 5.237 4.054 -13.425 1.00 59.28 136 ILE A CA 1
ATOM 1073 C C . ILE A 1 136 ? 6.585 4.576 -12.898 1.00 59.28 136 ILE A C 1
ATOM 1075 O O . ILE A 1 136 ? 7.176 5.479 -13.477 1.00 59.28 136 ILE A O 1
ATOM 1079 N N . LEU A 1 137 ? 7.129 3.969 -11.840 1.00 57.62 137 LEU A N 1
ATOM 1080 C CA . LEU A 1 137 ? 8.442 4.329 -11.302 1.00 57.62 137 LEU A CA 1
ATOM 1081 C C . LEU A 1 137 ? 9.605 4.064 -12.256 1.00 57.62 137 LEU A C 1
ATOM 1083 O O . LEU A 1 137 ? 10.536 4.864 -12.324 1.00 57.62 137 LEU A O 1
ATOM 1087 N N . THR A 1 138 ? 9.549 2.958 -12.993 1.00 57.66 138 THR A N 1
ATOM 1088 C CA . THR A 1 138 ? 10.517 2.679 -14.057 1.00 57.66 138 THR A CA 1
ATOM 1089 C C . THR A 1 138 ? 10.338 3.620 -15.253 1.00 57.66 138 THR A C 1
ATOM 1091 O O . THR A 1 138 ? 11.330 4.023 -15.855 1.00 57.66 138 THR A O 1
ATOM 1094 N N . GLU A 1 139 ? 9.101 4.036 -15.545 1.00 60.44 139 GLU A N 1
ATOM 1095 C CA . GLU A 1 139 ? 8.763 4.979 -16.624 1.00 60.44 139 GLU A CA 1
ATOM 1096 C C . GLU A 1 139 ? 9.224 6.425 -16.289 1.00 60.44 139 GLU A C 1
ATOM 1098 O O . GLU A 1 139 ? 9.778 7.095 -17.153 1.00 60.44 139 GLU A O 1
ATOM 1103 N N . ILE A 1 140 ? 9.152 6.874 -15.019 1.00 61.19 140 ILE A N 1
ATOM 1104 C CA . ILE A 1 140 ? 9.637 8.198 -14.524 1.00 61.19 140 ILE A CA 1
ATOM 1105 C C . ILE A 1 140 ? 11.113 8.468 -14.811 1.00 61.19 140 ILE A C 1
ATOM 1107 O O . ILE A 1 140 ? 11.513 9.620 -14.969 1.00 61.19 140 ILE A O 1
ATOM 1111 N N . LEU A 1 141 ? 11.933 7.426 -14.872 1.00 56.75 141 LEU A N 1
ATOM 1112 C CA . LEU A 1 141 ? 13.369 7.568 -15.099 1.00 56.75 141 LEU A CA 1
ATOM 1113 C C . LEU A 1 141 ? 13.766 7.448 -16.570 1.00 56.75 141 LEU A C 1
ATOM 1115 O O . LEU A 1 141 ? 14.938 7.643 -16.884 1.00 56.75 141 LEU A O 1
ATOM 1119 N N . THR A 1 142 ? 12.828 7.096 -17.452 1.00 53.50 142 THR A N 1
ATOM 1120 C CA . THR A 1 142 ? 13.135 6.692 -18.831 1.00 53.50 142 THR A CA 1
ATOM 1121 C C . THR A 1 142 ? 12.315 7.416 -19.900 1.00 53.50 142 THR A C 1
ATOM 1123 O O . THR A 1 142 ? 12.801 7.536 -21.022 1.00 53.50 142 THR A O 1
ATOM 1126 N N . GLU A 1 143 ? 11.136 7.956 -19.579 1.00 58.19 143 GLU A N 1
ATOM 1127 C CA . GLU A 1 143 ? 10.277 8.701 -20.509 1.00 58.19 143 GLU A CA 1
ATOM 1128 C C . GLU A 1 143 ? 9.988 10.131 -20.015 1.00 58.19 143 GLU A C 1
ATOM 1130 O O . GLU A 1 143 ? 10.148 10.438 -18.832 1.00 58.19 143 GLU A O 1
ATOM 1135 N N . ASP A 1 144 ? 9.525 11.008 -20.919 1.00 57.28 144 ASP A N 1
ATOM 1136 C CA . ASP A 1 144 ? 8.896 12.289 -20.562 1.00 57.28 144 ASP A CA 1
ATOM 1137 C C . ASP A 1 144 ? 7.600 12.000 -19.796 1.00 57.28 144 ASP A C 1
ATOM 1139 O O . ASP A 1 144 ? 6.496 11.962 -20.354 1.00 57.28 144 ASP A O 1
ATOM 1143 N N . VAL A 1 145 ? 7.738 11.741 -18.496 1.00 62.88 145 VAL A N 1
ATOM 1144 C CA . VAL A 1 145 ? 6.590 11.418 -17.669 1.00 62.88 145 VAL A CA 1
ATOM 1145 C C . VAL A 1 145 ? 5.708 12.632 -17.532 1.00 62.88 145 VAL A C 1
ATOM 1147 O O . VAL A 1 145 ? 6.084 13.693 -17.026 1.00 62.88 145 VAL A O 1
ATOM 1150 N N . LYS A 1 146 ? 4.474 12.448 -17.985 1.00 67.81 146 LYS A N 1
ATOM 1151 C CA . LYS A 1 146 ? 3.456 13.469 -17.890 1.00 67.81 146 LYS A CA 1
ATOM 1152 C C . LYS A 1 146 ? 3.037 13.563 -16.435 1.00 67.81 146 LYS A C 1
ATOM 1154 O O . LYS A 1 146 ? 2.858 12.571 -15.731 1.00 67.81 146 LYS A O 1
ATOM 1159 N N . LEU A 1 147 ? 2.784 14.789 -15.997 1.00 67.31 147 LEU A N 1
ATOM 1160 C CA . LEU A 1 147 ? 2.300 15.084 -14.650 1.00 67.31 147 LEU A CA 1
ATOM 1161 C C . LEU A 1 147 ? 1.043 14.261 -14.286 1.00 67.31 147 LEU A C 1
ATOM 1163 O O . LEU A 1 147 ? 0.821 13.946 -13.119 1.00 67.31 147 LEU A O 1
ATOM 1167 N N . ILE A 1 148 ? 0.259 13.849 -15.289 1.00 71.25 148 ILE A N 1
ATOM 1168 C CA . ILE A 1 148 ? -0.918 12.990 -15.129 1.00 71.25 148 ILE A CA 1
ATOM 1169 C C . ILE A 1 148 ? -0.594 11.582 -14.604 1.00 71.25 148 ILE A C 1
ATOM 1171 O O . ILE A 1 148 ? -1.382 11.045 -13.829 1.00 71.25 148 ILE A O 1
ATOM 1175 N N . ASP A 1 149 ? 0.561 11.011 -14.947 1.00 70.75 149 ASP A N 1
ATOM 1176 C CA . ASP A 1 149 ? 0.955 9.665 -14.514 1.00 70.75 149 ASP A CA 1
ATOM 1177 C C . ASP A 1 149 ? 1.414 9.681 -13.049 1.00 70.75 149 ASP A C 1
ATOM 1179 O O . ASP A 1 149 ? 1.048 8.808 -12.257 1.00 70.75 149 ASP A O 1
ATOM 1183 N N . ILE A 1 150 ? 2.109 10.753 -12.648 1.00 72.00 150 ILE A N 1
ATOM 1184 C CA . ILE A 1 150 ? 2.474 11.021 -11.248 1.00 72.00 150 ILE A CA 1
ATOM 1185 C C . ILE A 1 150 ? 1.212 11.229 -10.400 1.00 72.00 150 ILE A C 1
ATOM 1187 O O . ILE A 1 150 ? 1.069 10.630 -9.333 1.00 72.00 150 ILE A O 1
ATOM 1191 N N . LEU A 1 151 ? 0.259 12.039 -10.878 1.00 71.44 151 LEU A N 1
ATOM 1192 C CA . LEU A 1 151 ? -1.024 12.234 -10.195 1.00 71.44 151 LEU A CA 1
ATOM 1193 C C . LEU A 1 151 ? -1.827 10.929 -10.100 1.00 71.44 151 LEU A C 1
ATOM 1195 O O . LEU A 1 151 ? -2.420 10.648 -9.057 1.00 71.44 151 LEU A O 1
ATOM 1199 N N . GLY A 1 152 ? -1.811 10.112 -11.154 1.00 73.69 152 GLY A N 1
ATOM 1200 C CA . GLY A 1 152 ? -2.450 8.798 -11.175 1.00 73.69 152 GLY A CA 1
ATOM 1201 C C . GLY A 1 152 ? -1.885 7.853 -10.115 1.00 73.69 152 GLY A C 1
ATOM 1202 O O . GLY A 1 152 ? -2.649 7.144 -9.461 1.00 73.69 152 GLY A O 1
ATOM 1203 N N . MET A 1 153 ? -0.571 7.894 -9.876 1.00 74.44 153 MET A N 1
ATOM 1204 C CA . MET A 1 153 ? 0.085 7.110 -8.826 1.00 74.44 153 MET A CA 1
ATOM 1205 C C . MET A 1 153 ? -0.322 7.546 -7.410 1.00 74.44 153 MET A C 1
ATOM 1207 O O . MET A 1 153 ? -0.389 6.711 -6.509 1.00 74.44 153 MET A O 1
ATOM 1211 N N . LEU A 1 154 ? -0.610 8.834 -7.196 1.00 77.81 154 LEU A N 1
ATOM 1212 C CA . LEU A 1 154 ? -1.025 9.365 -5.892 1.00 77.81 154 LEU A CA 1
ATOM 1213 C C . LEU A 1 154 ? -2.495 9.070 -5.557 1.00 77.81 154 LEU A C 1
ATOM 1215 O O . LEU A 1 154 ? -2.864 9.045 -4.382 1.00 77.81 154 LEU A O 1
ATOM 1219 N N . LEU A 1 155 ? -3.337 8.823 -6.563 1.00 81.88 155 LEU A N 1
ATOM 1220 C CA . LEU A 1 155 ? -4.782 8.658 -6.391 1.00 81.88 155 LEU A CA 1
ATOM 1221 C C . LEU A 1 155 ? -5.172 7.547 -5.387 1.00 81.88 155 LEU A C 1
ATOM 1223 O O . LEU A 1 155 ? -5.989 7.827 -4.502 1.00 81.88 155 LEU A O 1
ATOM 1227 N N . PRO A 1 156 ? -4.595 6.326 -5.429 1.00 81.81 156 PRO A N 1
ATOM 1228 C CA . PRO A 1 156 ? -4.926 5.275 -4.465 1.00 81.81 156 PRO A CA 1
ATOM 1229 C C . PRO A 1 156 ? -4.552 5.655 -3.029 1.00 81.81 156 PRO A C 1
ATOM 1231 O O . PRO A 1 156 ? -5.298 5.354 -2.097 1.00 81.81 156 PRO A O 1
ATOM 1234 N N . PHE A 1 157 ? -3.436 6.369 -2.842 1.00 83.94 157 PHE A N 1
ATOM 1235 C CA . PHE A 1 157 ? -3.011 6.854 -1.528 1.00 83.94 157 PHE A CA 1
ATOM 1236 C C . PHE A 1 157 ? -4.007 7.856 -0.957 1.00 83.94 157 PHE A C 1
ATOM 1238 O O . PHE A 1 157 ? -4.439 7.714 0.187 1.00 83.94 157 PHE A O 1
ATOM 1245 N N . VAL A 1 158 ? -4.417 8.834 -1.768 1.00 86.62 158 VAL A N 1
ATOM 1246 C CA . VAL A 1 158 ? -5.429 9.822 -1.376 1.00 86.62 158 VAL A CA 1
ATOM 1247 C C . VAL A 1 158 ? -6.733 9.122 -0.995 1.00 86.62 158 VAL A C 1
ATOM 1249 O O . VAL A 1 158 ? -7.303 9.413 0.057 1.00 86.62 158 VAL A O 1
ATOM 1252 N N . PHE A 1 159 ? -7.176 8.152 -1.797 1.00 87.62 159 PHE A N 1
ATOM 1253 C CA . PHE A 1 159 ? -8.394 7.396 -1.524 1.00 87.62 159 PHE A CA 1
ATOM 1254 C C . PHE A 1 159 ? -8.319 6.617 -0.200 1.00 87.62 159 PHE A C 1
ATOM 1256 O O . PHE A 1 159 ? -9.234 6.712 0.620 1.00 87.62 159 PHE A O 1
ATOM 1263 N N . TYR A 1 160 ? -7.224 5.898 0.061 1.00 87.81 160 TYR A N 1
ATOM 1264 C CA . TYR A 1 160 ? -7.054 5.150 1.310 1.00 87.81 160 TYR A CA 1
ATOM 1265 C C . TYR A 1 160 ? -6.925 6.052 2.537 1.00 87.81 160 TYR A C 1
ATOM 1267 O O . TYR A 1 160 ? -7.500 5.734 3.576 1.00 87.81 160 TYR A O 1
ATOM 1275 N N . ILE A 1 161 ? -6.264 7.207 2.423 1.00 88.31 161 ILE A N 1
ATOM 1276 C CA . ILE A 1 161 ? -6.212 8.199 3.506 1.00 88.31 161 ILE A CA 1
ATOM 1277 C C . ILE A 1 161 ? -7.620 8.717 3.828 1.00 88.31 161 ILE A C 1
ATOM 1279 O O . ILE A 1 161 ? -8.006 8.774 4.997 1.00 88.31 161 ILE A O 1
ATOM 1283 N N . ILE A 1 162 ? -8.414 9.061 2.808 1.00 89.50 162 ILE A N 1
ATOM 1284 C CA . ILE A 1 162 ? -9.800 9.515 2.997 1.00 89.50 162 ILE A CA 1
ATOM 1285 C C . ILE A 1 162 ? -10.634 8.419 3.668 1.00 89.50 162 ILE A C 1
ATOM 1287 O O . ILE A 1 162 ? -11.339 8.697 4.642 1.00 89.50 162 ILE A O 1
ATOM 1291 N N . LEU A 1 163 ? -10.524 7.174 3.193 1.00 89.19 163 LEU A N 1
ATOM 1292 C CA . LEU A 1 163 ? -11.231 6.026 3.759 1.00 89.19 163 LEU A CA 1
ATOM 1293 C C . LEU A 1 163 ? -10.853 5.801 5.230 1.00 89.19 163 LEU A C 1
ATOM 1295 O O . LEU A 1 163 ? -11.734 5.639 6.076 1.00 89.19 163 LEU A O 1
ATOM 1299 N N . PHE A 1 164 ? -9.561 5.859 5.555 1.00 87.50 164 PHE A N 1
ATOM 1300 C CA . PHE A 1 164 ? -9.062 5.751 6.922 1.00 87.50 164 PHE A CA 1
ATOM 1301 C C . PHE A 1 164 ? -9.637 6.848 7.830 1.00 87.50 164 PHE A C 1
ATOM 1303 O O . PHE A 1 164 ? -10.185 6.549 8.893 1.00 87.50 164 PHE A O 1
ATOM 1310 N N . ILE A 1 165 ? -9.582 8.116 7.400 1.00 87.69 165 ILE A N 1
ATOM 1311 C CA . ILE A 1 165 ? -10.123 9.254 8.162 1.00 87.69 165 ILE A CA 1
ATOM 1312 C C . ILE A 1 165 ? -11.630 9.092 8.388 1.00 87.69 165 ILE A C 1
ATOM 1314 O O . ILE A 1 165 ? -12.127 9.363 9.487 1.00 87.69 165 ILE A O 1
ATOM 1318 N N . PHE A 1 166 ? -12.364 8.658 7.363 1.00 89.00 166 PHE A N 1
ATOM 1319 C CA . PHE A 1 166 ? -13.804 8.437 7.436 1.00 89.00 166 PHE A CA 1
ATOM 1320 C C . PHE A 1 166 ? -14.156 7.351 8.459 1.00 89.00 166 PHE A C 1
ATOM 1322 O O . PHE A 1 166 ? -14.934 7.605 9.384 1.00 89.00 166 PHE A O 1
ATOM 1329 N N . LEU A 1 167 ? -13.524 6.178 8.360 1.00 86.56 167 LEU A N 1
ATOM 1330 C CA . LEU A 1 167 ? -13.728 5.069 9.293 1.00 86.56 167 LEU A CA 1
ATOM 1331 C C . LEU A 1 167 ? -13.333 5.446 10.726 1.00 86.56 167 LEU A C 1
ATOM 1333 O O . LEU A 1 167 ? -14.073 5.167 11.673 1.00 86.56 167 LEU A O 1
ATOM 1337 N N . TYR A 1 168 ? -12.210 6.149 10.896 1.00 84.44 168 TYR A N 1
ATOM 1338 C CA . TYR A 1 168 ? -11.779 6.658 12.194 1.00 84.44 168 TYR A CA 1
ATOM 1339 C C . TYR A 1 168 ? -12.836 7.577 12.823 1.00 84.44 168 TYR A C 1
ATOM 1341 O O . TYR A 1 168 ? -13.183 7.406 13.995 1.00 84.44 168 TYR A O 1
ATOM 1349 N N . LYS A 1 169 ? -13.391 8.528 12.056 1.00 84.06 169 LYS A N 1
ATOM 1350 C CA . LYS A 1 169 ? -14.434 9.442 12.548 1.00 84.06 169 LYS A CA 1
ATOM 1351 C C . LYS A 1 169 ? -15.699 8.699 12.976 1.00 84.06 169 LYS A C 1
ATOM 1353 O O . LYS A 1 169 ? -16.257 9.046 14.019 1.00 84.06 169 LYS A O 1
ATOM 1358 N N . ILE A 1 170 ? -16.139 7.692 12.218 1.00 84.56 170 ILE A N 1
ATOM 1359 C CA . ILE A 1 170 ? -17.314 6.891 12.595 1.00 84.56 170 ILE A CA 1
ATOM 1360 C C . ILE A 1 170 ? -17.051 6.129 13.894 1.00 84.56 170 ILE A C 1
ATOM 1362 O O . ILE A 1 170 ? -17.866 6.184 14.815 1.00 84.56 170 ILE A O 1
ATOM 1366 N N . ASN A 1 171 ? -15.895 5.474 14.013 1.00 80.81 171 ASN A N 1
ATOM 1367 C CA . ASN A 1 171 ? -15.563 4.714 15.215 1.00 80.81 171 ASN A CA 1
ATOM 1368 C C . ASN A 1 171 ? -15.498 5.603 16.458 1.00 80.81 171 ASN A C 1
ATOM 1370 O O . ASN A 1 171 ? -16.048 5.240 17.495 1.00 80.81 171 ASN A O 1
ATOM 1374 N N . VAL A 1 172 ? -14.903 6.795 16.360 1.00 76.69 172 VAL A N 1
ATOM 1375 C CA . VAL A 1 172 ? -14.870 7.742 17.485 1.00 76.69 172 VAL A CA 1
ATOM 1376 C C . VAL A 1 172 ? -16.280 8.157 17.918 1.00 76.69 172 VAL A C 1
ATOM 1378 O O . VAL A 1 172 ? -16.521 8.247 19.122 1.00 76.69 172 VAL A O 1
ATOM 1381 N N . LYS A 1 173 ? -17.215 8.379 16.982 1.00 73.25 173 LYS A N 1
ATOM 1382 C CA . LYS A 1 173 ? -18.618 8.681 17.321 1.00 73.25 173 LYS A CA 1
ATOM 1383 C C . LYS A 1 173 ? -19.285 7.511 18.048 1.00 73.25 173 LYS A C 1
ATOM 1385 O O . LYS A 1 173 ? -19.802 7.707 19.141 1.00 73.25 173 LYS A O 1
ATOM 1390 N N . LYS A 1 174 ? -19.147 6.290 17.525 1.00 70.12 174 LYS A N 1
ATOM 1391 C CA . LYS A 1 174 ? -19.718 5.069 18.121 1.00 70.12 174 LYS A CA 1
ATOM 1392 C C . LYS A 1 174 ? -19.215 4.804 19.548 1.00 70.12 174 LYS A C 1
ATOM 1394 O O . LYS A 1 174 ? -19.993 4.441 20.420 1.00 70.12 174 LYS A O 1
ATOM 1399 N N . TYR A 1 175 ? -17.924 5.020 19.815 1.00 64.88 175 TYR A N 1
ATOM 1400 C CA . TYR A 1 175 ? -17.369 4.920 21.175 1.00 64.88 175 TYR A CA 1
ATOM 1401 C C . TYR A 1 175 ? -17.782 6.078 22.096 1.00 64.88 175 TYR A C 1
ATOM 1403 O O . TYR A 1 175 ? -17.652 5.953 23.308 1.00 64.88 175 TYR A O 1
AT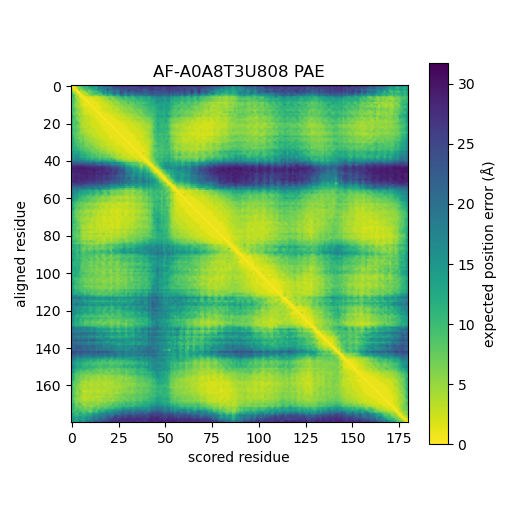OM 1411 N N . THR A 1 176 ? -18.249 7.202 21.546 1.00 57.59 176 THR A N 1
ATOM 1412 C CA . THR A 1 176 ? -18.810 8.305 22.343 1.00 57.59 176 THR A CA 1
ATOM 1413 C C . THR A 1 176 ? -20.253 7.996 22.745 1.00 57.59 176 THR A C 1
ATOM 1415 O O . THR A 1 176 ? -20.622 8.258 23.879 1.00 57.59 176 THR A O 1
ATOM 1418 N N . GLU A 1 177 ? -21.039 7.393 21.851 1.00 56.91 177 GLU A N 1
ATOM 1419 C CA . GLU A 1 177 ? -22.440 7.022 22.105 1.00 56.91 177 GLU A CA 1
ATOM 1420 C C . GLU A 1 177 ? -22.577 5.795 23.022 1.00 56.91 177 GLU A C 1
ATOM 1422 O O . GLU A 1 177 ? -23.457 5.770 23.869 1.00 56.91 177 GLU A O 1
ATOM 1427 N N . ASN A 1 178 ? -21.688 4.800 22.906 1.00 51.34 178 ASN A N 1
ATOM 1428 C CA . ASN A 1 178 ? -21.756 3.553 23.690 1.00 51.34 178 ASN A CA 1
ATOM 1429 C C . ASN A 1 178 ? -21.081 3.618 25.078 1.00 51.34 178 ASN A C 1
ATOM 1431 O O . ASN A 1 178 ? -21.023 2.604 25.775 1.00 51.34 178 ASN A O 1
ATOM 1435 N N . CYS A 1 179 ? -20.471 4.746 25.446 1.00 45.22 179 CYS A N 1
ATOM 1436 C CA . CYS A 1 179 ? -19.780 4.930 26.732 1.00 45.22 179 CYS A CA 1
ATOM 1437 C C . CYS A 1 179 ? -20.249 6.187 27.490 1.00 45.22 179 CYS A C 1
ATOM 1439 O O . CYS A 1 179 ? -19.527 6.671 28.364 1.00 45.22 179 CYS A O 1
ATOM 1441 N N . LEU A 1 180 ? -21.431 6.695 27.136 1.00 38.00 180 LEU A N 1
ATOM 1442 C CA . LEU A 1 180 ? -22.284 7.553 27.964 1.00 38.00 180 LEU A CA 1
ATOM 1443 C C . LEU A 1 180 ? -23.401 6.688 28.559 1.00 38.00 180 LEU A C 1
ATOM 1445 O O . LEU A 1 180 ? -23.852 7.034 29.669 1.00 38.00 180 LEU A O 1
#

Secondary structure (DSSP, 8-state):
---HHHHHHHHHHHHHHHHHHHHHHHHHHHHHHHHHHHHHH--SSS---SSS----HHHHHHHHHHHHHHHHHHHHHHHHHHHHHTTT---HHHHHHHHHIIIIIHHHHHHHTHHHHSHHHHHHHGGGSTTHHHHHHHHHTTS---HHHHHHHHHHHHHHHHHHHHHHHHHHHHHHHTT-

Sequence (180 aa):
MISRTDYKKYLKSILKADSLYILSMVTISIFMILLLGFIVTGKFSGPSSIGIYDVNCWGFLGIVIFQIFIISLFAILITEISAILNVWIHNKIVIKTLPFSVFTLVPMIISSTIGNIFITFGNIIVLFVPFKGLRILTEILTEDVKLIDILGMLLPFVFYIILFIFLYKINVKKYTENCL

Foldseek 3Di:
DQALVRVVVVLVVCLVVLLVVLLVVLVVVLVVVVVVVCVVVVDPDDQPCPPPDRDHPVLVVVLSVVVSVLSSLLLSLQLSLLVLCCLPDVDPVVSVCCCCVPQAVVLVVCLVPVCVVPVVVNVLSVLSHPPPLSVVSVCVVPDPDDVVSVVSNCVNVVVSVVSSVVSVVVVSVVSVVVVD

Mean predicted aligned error: 9.79 Å

pLDDT: mean 73.55, std 12.73, range [38.0, 89.5]